Protein AF-A0A6C0ARY9-F1 (afdb_monomer_lite)

Organism: NCBI:txid1070528

Radius of gyration: 38.56 Å; chains: 1; bounding box: 172×36×54 Å

Secondary structure (DSSP, 8-state):
-----------------------------HHHHHHHHHT-HHHHHHHTTS--HHHHHHHHHHHHH-HHHHHHHHHHHHHH-SSSS--TTTHHHHHHHHHHHHHHHHHHHHH--S-PPPHHHHHHHHHHHHHHHHHHTTSS--S-HHHHHHHHHHHHHHHHHHHHHHHHHHHHHSSPPP-PPPPPPPPPPPPPP-PPPPP------------PPPPPPP--------

Foldseek 3Di:
DDDDDDDDDDDDDDPDPPPDPPPPPPVDALLSLLVVCLVDPVSCVVLVPPDDPQLNVVSVVCCVPPVVLSVLVLVLCQVQVQPLDHDPVSLVSLLVSLVVQLVVLVVVVVVDPDPDDDSLVSSLRNQLSSLLSCLVVPSHPDDDPVSSVVSSVVSSVSSVVSSVVVVVVVVVVPDDPPPDPDPDPPDDDDDDDDDDDDDDDDDDDDDDDDDDDDDDDDDDDDDDDD

pLDDT: mean 73.82, std 19.31, range [35.34, 96.12]

Sequence (226 aa):
MDTWSDAGDDHEQQIVPILMNKKITAHRNLIQKLEAIMASYELQEKYSTKLTPYSLNVIEKLIKKNPEFFRMVESTLLRNINDNKIMTTDVPYIISIIAYLYNILMTIQGETDFVMEEPADTCGYILKFVFSVAIREQLVKISDETDATLLLLCCDNIIDSCIKLLKLKQLKKLVPPPILPLPSPPPPPPPPPKKKIVEENSDSNKVFSPPIVPPPKKSCWTCCCE

Structure (mmCIF, N/CA/C/O backbone):
data_AF-A0A6C0ARY9-F1
#
_entry.id   AF-A0A6C0ARY9-F1
#
loop_
_atom_site.group_PDB
_atom_site.id
_atom_site.type_symbol
_atom_site.label_atom_id
_atom_site.label_alt_id
_atom_site.label_comp_id
_atom_site.label_asym_id
_atom_site.label_entity_id
_atom_site.label_seq_id
_atom_site.pdbx_PDB_ins_code
_atom_site.Cartn_x
_atom_site.Cartn_y
_atom_site.Cartn_z
_atom_site.occupancy
_atom_site.B_iso_or_equiv
_atom_site.auth_seq_id
_atom_site.auth_comp_id
_atom_site.auth_asym_id
_atom_site.auth_atom_id
_atom_site.pdbx_PDB_model_num
ATOM 1 N N . MET A 1 1 ? 79.584 12.951 33.354 1.00 37.53 1 MET A N 1
ATOM 2 C CA . MET A 1 1 ? 78.715 14.116 33.135 1.00 37.53 1 MET A CA 1
ATOM 3 C C . MET A 1 1 ? 77.303 13.597 33.009 1.00 37.53 1 MET A C 1
ATOM 5 O O . MET A 1 1 ? 76.983 12.940 32.030 1.00 37.53 1 MET A O 1
ATOM 9 N N . ASP A 1 2 ? 76.592 13.782 34.117 1.00 42.69 2 ASP A N 1
ATOM 10 C CA . ASP A 1 2 ? 75.196 14.208 34.214 1.00 42.69 2 ASP A CA 1
ATOM 11 C C . ASP A 1 2 ? 74.083 13.249 33.762 1.00 42.69 2 ASP A C 1
ATOM 13 O O . ASP A 1 2 ? 73.725 13.102 32.599 1.00 42.69 2 ASP A O 1
ATOM 17 N N . THR A 1 3 ? 73.570 12.600 34.808 1.00 57.16 3 THR A N 1
ATOM 18 C CA . THR A 1 3 ? 72.177 12.287 35.149 1.00 57.16 3 THR A CA 1
ATOM 19 C C . THR A 1 3 ? 71.086 13.115 34.440 1.00 57.16 3 THR A C 1
ATOM 21 O O . THR A 1 3 ? 71.272 14.301 34.188 1.00 57.16 3 THR A O 1
ATOM 24 N N . TRP A 1 4 ? 69.897 12.522 34.240 1.00 49.28 4 TRP A N 1
ATOM 25 C CA . TRP A 1 4 ? 68.631 12.891 34.914 1.00 49.28 4 TRP A CA 1
ATOM 26 C C . TRP A 1 4 ? 67.472 11.948 34.517 1.00 49.28 4 TRP A C 1
ATOM 28 O O . TRP A 1 4 ? 67.410 11.424 33.407 1.00 49.28 4 TRP A O 1
ATOM 38 N N . SER A 1 5 ? 66.621 11.723 35.515 1.00 51.31 5 SER A N 1
ATOM 39 C CA . SER A 1 5 ? 65.478 10.814 35.667 1.00 51.31 5 SER A CA 1
ATOM 40 C C . SER A 1 5 ? 64.183 11.370 35.016 1.00 51.31 5 SER A C 1
ATOM 42 O O . SER A 1 5 ? 64.104 12.570 34.787 1.00 51.31 5 SER A O 1
ATOM 44 N N . ASP A 1 6 ? 63.226 10.532 34.589 1.00 53.25 6 ASP A N 1
ATOM 45 C CA . ASP A 1 6 ? 61.965 10.177 35.298 1.00 53.25 6 ASP A CA 1
ATOM 46 C C . ASP A 1 6 ? 60.729 11.028 34.904 1.00 53.25 6 ASP A C 1
ATOM 48 O O . ASP A 1 6 ? 60.868 12.141 34.404 1.00 53.25 6 ASP A O 1
ATOM 52 N N . ALA A 1 7 ? 59.546 10.445 35.149 1.00 46.25 7 ALA A N 1
ATOM 53 C CA . ALA A 1 7 ? 58.163 10.778 34.775 1.00 46.25 7 ALA A CA 1
ATOM 54 C C . ALA A 1 7 ? 57.757 10.273 33.370 1.00 46.25 7 ALA A C 1
ATOM 56 O O . ALA A 1 7 ? 58.289 10.711 32.359 1.00 46.25 7 ALA A O 1
ATOM 57 N N . GLY A 1 8 ? 56.865 9.294 33.200 1.00 44.09 8 GLY A N 1
ATOM 58 C CA . GLY A 1 8 ? 55.665 8.991 33.976 1.00 44.09 8 GLY A CA 1
ATOM 59 C C . GLY A 1 8 ? 54.487 9.651 33.269 1.00 44.09 8 GLY A C 1
ATOM 60 O O . GLY A 1 8 ? 54.290 10.847 33.443 1.00 44.09 8 GLY A O 1
ATOM 61 N N . ASP A 1 9 ? 53.749 8.893 32.455 1.00 42.97 9 ASP A N 1
ATOM 62 C CA . ASP A 1 9 ? 52.385 9.280 32.099 1.00 42.97 9 ASP A CA 1
ATOM 63 C C . ASP A 1 9 ? 51.532 8.032 31.848 1.00 42.97 9 ASP A C 1
ATOM 65 O O . ASP A 1 9 ? 51.666 7.317 30.848 1.00 42.97 9 ASP A O 1
ATOM 69 N N . ASP A 1 10 ? 50.701 7.758 32.845 1.00 50.16 10 ASP A N 1
ATOM 70 C CA . ASP A 1 10 ? 49.611 6.807 32.820 1.00 50.16 10 ASP A CA 1
ATOM 71 C C . ASP A 1 10 ? 48.479 7.390 31.970 1.00 50.16 10 ASP A C 1
ATOM 73 O O . ASP A 1 10 ? 47.819 8.347 32.368 1.00 50.16 10 ASP A O 1
ATOM 77 N N . HIS A 1 11 ? 48.177 6.767 30.832 1.00 44.12 11 HIS A N 1
ATOM 78 C CA . HIS A 1 11 ? 46.861 6.918 30.216 1.00 44.12 11 HIS A CA 1
ATOM 79 C C . HIS A 1 11 ? 46.178 5.565 30.069 1.00 44.12 11 HIS A C 1
ATOM 81 O O . HIS A 1 11 ? 46.166 4.905 29.028 1.00 44.12 11 HIS A O 1
ATOM 87 N N . GLU A 1 12 ? 45.579 5.182 31.190 1.00 42.22 12 GLU A N 1
ATOM 88 C CA . GLU A 1 12 ? 44.451 4.279 31.263 1.00 42.22 12 GLU A CA 1
ATOM 89 C C . GLU A 1 12 ? 43.227 4.896 30.550 1.00 42.22 12 GLU A C 1
ATOM 91 O O . GLU A 1 12 ? 42.932 6.082 30.680 1.00 42.22 12 GLU A O 1
ATOM 96 N N . GLN A 1 13 ? 42.481 4.023 29.866 1.00 41.91 13 GLN A N 1
ATOM 97 C CA . GLN A 1 13 ? 41.080 4.163 29.449 1.00 41.91 13 GLN A CA 1
ATOM 98 C C . GLN A 1 13 ? 40.755 5.076 28.252 1.00 41.91 13 GLN A C 1
ATOM 100 O O . GLN A 1 13 ? 40.428 6.249 28.384 1.00 41.91 13 GLN A O 1
ATOM 105 N N . GLN A 1 14 ? 40.556 4.434 27.097 1.00 37.38 14 GLN A N 1
ATOM 106 C CA . GLN A 1 14 ? 39.204 4.395 26.526 1.00 37.38 14 GLN A CA 1
ATOM 107 C C . GLN A 1 14 ? 39.027 3.168 25.623 1.00 37.38 14 GLN A C 1
ATOM 109 O O . GLN A 1 14 ? 39.338 3.166 24.434 1.00 37.38 14 GLN A O 1
ATOM 114 N N . ILE A 1 15 ? 38.477 2.104 26.214 1.00 39.94 15 ILE A N 1
ATOM 115 C CA . ILE A 1 15 ? 37.760 1.069 25.470 1.00 39.94 15 ILE A CA 1
ATOM 116 C C . ILE A 1 15 ? 36.466 1.730 24.995 1.00 39.94 15 ILE A C 1
ATOM 118 O O . ILE A 1 15 ? 35.458 1.738 25.697 1.00 39.94 15 ILE A O 1
ATOM 122 N N . VAL A 1 16 ? 36.504 2.334 23.811 1.00 35.84 16 VAL A N 1
ATOM 123 C CA . VAL A 1 16 ? 35.285 2.658 23.074 1.00 35.84 16 VAL A CA 1
ATOM 124 C C . VAL A 1 16 ? 34.867 1.361 22.383 1.00 35.84 16 VAL A C 1
ATOM 126 O O . VAL A 1 16 ? 35.628 0.862 21.547 1.00 35.84 16 VAL A O 1
ATOM 129 N N . PRO A 1 17 ? 33.704 0.762 22.691 1.00 38.88 17 PRO A N 1
ATOM 130 C CA . PRO A 1 17 ? 33.200 -0.312 21.865 1.00 38.88 17 PRO A CA 1
ATOM 131 C C . PRO A 1 17 ? 32.778 0.332 20.545 1.00 38.88 17 PRO A C 1
ATOM 133 O O . PRO A 1 17 ? 31.694 0.901 20.426 1.00 38.88 17 PRO A O 1
ATOM 136 N N . ILE A 1 18 ? 33.660 0.264 19.546 1.00 35.38 18 ILE A N 1
ATOM 137 C CA . ILE A 1 18 ? 33.307 0.474 18.144 1.00 35.38 18 ILE A CA 1
ATOM 138 C C . ILE A 1 18 ? 32.348 -0.666 17.803 1.00 35.38 18 ILE A C 1
ATOM 140 O O . ILE A 1 18 ? 32.745 -1.758 17.387 1.00 35.38 18 ILE A O 1
ATOM 144 N N . LEU A 1 19 ? 31.067 -0.431 18.082 1.00 38.16 19 LEU A N 1
ATOM 145 C CA . LEU A 1 19 ? 29.983 -1.334 17.765 1.00 38.16 19 LEU A CA 1
ATOM 146 C C . LEU A 1 19 ? 29.835 -1.327 16.246 1.00 38.16 19 LEU A C 1
ATOM 148 O O . LEU A 1 19 ? 29.170 -0.484 15.655 1.00 38.16 19 LEU A O 1
ATOM 152 N N . MET A 1 20 ? 30.574 -2.245 15.635 1.00 37.81 20 MET A N 1
ATOM 153 C CA . MET A 1 20 ? 30.294 -2.921 14.381 1.00 37.81 20 MET A CA 1
ATOM 154 C C . MET A 1 20 ? 29.246 -2.235 13.503 1.00 37.81 20 MET A C 1
ATOM 156 O O . MET A 1 20 ? 28.099 -2.669 13.427 1.00 37.81 20 MET A O 1
ATOM 160 N N . ASN A 1 21 ? 29.690 -1.281 12.687 1.00 39.22 21 ASN A N 1
ATOM 161 C CA . ASN A 1 21 ? 29.006 -0.983 11.434 1.00 39.22 21 ASN A CA 1
ATOM 162 C C . ASN A 1 21 ? 29.354 -2.087 10.417 1.00 39.22 21 ASN A C 1
ATOM 164 O O . ASN A 1 21 ? 29.932 -1.860 9.354 1.00 39.22 21 ASN A O 1
ATOM 168 N N . LYS A 1 22 ? 29.070 -3.342 10.790 1.00 35.34 22 LYS A N 1
ATOM 169 C CA . LYS A 1 22 ? 29.171 -4.481 9.888 1.00 35.34 22 LYS A CA 1
ATOM 170 C C . LYS A 1 22 ? 27.906 -4.427 9.050 1.00 35.34 22 LYS A C 1
ATOM 172 O O . LYS A 1 22 ? 26.867 -4.965 9.424 1.00 35.34 22 LYS A O 1
ATOM 177 N N . LYS A 1 23 ? 28.007 -3.709 7.932 1.00 41.19 23 LYS A N 1
ATOM 178 C CA . LYS A 1 23 ? 27.022 -3.653 6.852 1.00 41.19 23 LYS A CA 1
ATOM 179 C C . LYS A 1 23 ? 26.914 -5.049 6.232 1.00 41.19 23 LYS A C 1
ATOM 181 O O . LYS A 1 23 ? 27.419 -5.319 5.151 1.00 41.19 23 LYS A O 1
ATOM 186 N N . ILE A 1 24 ? 26.298 -5.970 6.968 1.00 37.81 24 ILE A N 1
ATOM 187 C CA . ILE A 1 24 ? 25.796 -7.229 6.444 1.00 37.81 24 ILE A CA 1
ATOM 188 C C . ILE A 1 24 ? 24.510 -6.835 5.729 1.00 37.81 24 ILE A C 1
ATOM 190 O O . ILE A 1 24 ? 23.429 -6.823 6.316 1.00 37.81 24 ILE A O 1
ATOM 194 N N . THR A 1 25 ? 24.626 -6.458 4.459 1.00 41.84 25 THR A N 1
ATOM 195 C CA . THR A 1 25 ? 23.492 -6.462 3.533 1.00 41.84 25 THR A CA 1
ATOM 196 C C . THR A 1 25 ? 23.118 -7.916 3.258 1.00 41.84 25 THR A C 1
ATOM 198 O O . THR A 1 25 ? 23.300 -8.434 2.163 1.00 41.84 25 THR A O 1
ATOM 201 N N . ALA A 1 26 ? 22.613 -8.597 4.289 1.00 42.19 26 ALA A N 1
ATOM 202 C CA . ALA A 1 26 ? 21.652 -9.658 4.073 1.00 42.19 26 ALA A CA 1
ATOM 203 C C . ALA A 1 26 ? 20.476 -8.999 3.348 1.00 42.19 26 ALA A C 1
ATOM 205 O O . ALA A 1 26 ? 20.060 -7.903 3.738 1.00 42.19 26 ALA A O 1
ATOM 206 N N . HIS A 1 27 ? 19.983 -9.615 2.276 1.00 51.56 27 HIS A N 1
ATOM 207 C CA . HIS A 1 27 ? 18.762 -9.171 1.612 1.00 51.56 27 HIS A CA 1
ATOM 208 C C . HIS A 1 27 ? 17.624 -9.212 2.636 1.00 51.56 27 HIS A C 1
ATOM 210 O O . HIS A 1 27 ? 17.038 -10.263 2.883 1.00 51.56 27 HIS A O 1
ATOM 216 N N . ARG A 1 28 ? 17.382 -8.080 3.304 1.00 71.81 28 ARG A N 1
AT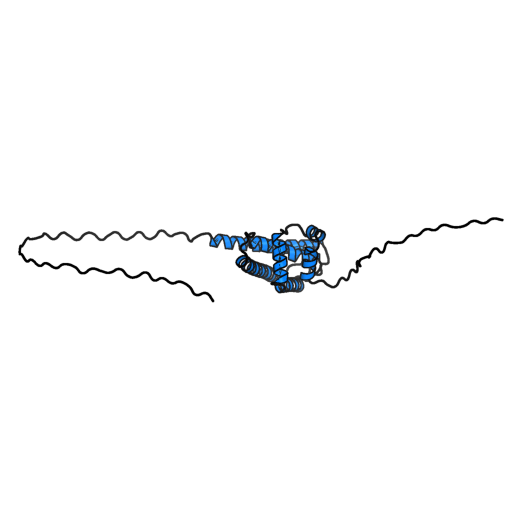OM 217 C CA . ARG A 1 28 ? 16.305 -7.960 4.277 1.00 71.81 28 ARG A CA 1
ATOM 218 C C . ARG A 1 28 ? 14.993 -7.985 3.514 1.00 71.81 28 ARG A C 1
ATOM 220 O O . ARG A 1 28 ? 14.818 -7.172 2.607 1.00 71.81 28 ARG A O 1
ATOM 227 N N . ASN A 1 29 ? 14.114 -8.911 3.884 1.00 87.69 29 ASN A N 1
ATOM 228 C CA . ASN A 1 29 ? 12.761 -8.979 3.334 1.00 87.69 29 ASN A CA 1
ATOM 229 C C . ASN A 1 29 ? 11.951 -7.735 3.743 1.00 87.69 29 ASN A C 1
ATOM 231 O O . ASN A 1 29 ? 12.376 -6.955 4.607 1.00 87.69 29 ASN A O 1
ATOM 235 N N . LEU A 1 30 ? 10.787 -7.534 3.123 1.00 90.94 30 LEU A N 1
ATOM 236 C CA . LEU A 1 30 ? 9.970 -6.337 3.348 1.00 90.94 30 LEU A CA 1
ATOM 237 C C . LEU A 1 30 ? 9.647 -6.120 4.834 1.00 90.94 30 LEU A C 1
ATOM 239 O O . LEU A 1 30 ? 9.761 -5.000 5.326 1.00 90.94 30 LEU A O 1
ATOM 243 N N . ILE A 1 31 ? 9.323 -7.188 5.566 1.00 92.94 31 ILE A N 1
ATOM 244 C CA . ILE A 1 31 ? 9.024 -7.126 7.005 1.00 92.94 31 ILE A CA 1
ATOM 245 C C . ILE A 1 31 ? 10.225 -6.587 7.788 1.00 92.94 31 ILE A C 1
ATOM 247 O O . ILE A 1 31 ? 10.086 -5.616 8.523 1.00 92.94 31 ILE A O 1
ATOM 251 N N . GLN A 1 32 ? 11.418 -7.144 7.576 1.00 92.00 32 GLN A N 1
ATOM 252 C CA . GLN A 1 32 ? 12.635 -6.717 8.275 1.00 92.00 32 GLN A CA 1
ATOM 253 C C . GLN A 1 32 ? 13.007 -5.259 7.977 1.00 92.00 32 GLN A C 1
ATOM 255 O O . GLN A 1 32 ? 13.573 -4.570 8.828 1.00 92.00 32 GLN A O 1
ATOM 260 N N . LYS A 1 33 ? 12.722 -4.777 6.761 1.00 91.25 33 LYS A N 1
ATOM 261 C CA . LYS A 1 33 ? 12.919 -3.367 6.401 1.00 91.25 33 LYS A CA 1
ATOM 262 C C . LYS A 1 33 ? 11.915 -2.467 7.117 1.00 91.25 33 LYS A C 1
ATOM 264 O O . LYS A 1 33 ? 12.320 -1.446 7.665 1.00 91.25 33 LYS A O 1
ATOM 269 N N . LEU A 1 34 ? 10.644 -2.863 7.165 1.00 91.75 34 LEU A N 1
ATOM 270 C CA . LEU A 1 34 ? 9.609 -2.137 7.903 1.00 91.75 34 LEU A CA 1
ATOM 271 C C . LEU A 1 34 ? 9.940 -2.071 9.399 1.00 91.75 34 LEU A C 1
ATOM 273 O O . LEU A 1 34 ? 9.934 -0.981 9.959 1.00 91.75 34 LEU A O 1
ATOM 277 N N . GLU A 1 35 ? 10.322 -3.187 10.022 1.00 91.44 35 GLU A N 1
ATOM 278 C CA . GLU A 1 35 ? 10.740 -3.230 11.431 1.00 91.44 35 GLU A CA 1
ATOM 279 C C . GLU A 1 35 ? 11.941 -2.314 11.703 1.00 91.44 35 GLU A C 1
ATOM 281 O O . GLU A 1 35 ? 11.946 -1.568 12.681 1.00 91.44 35 GLU A O 1
ATOM 286 N N . ALA A 1 36 ? 12.941 -2.311 10.815 1.00 89.75 36 ALA A N 1
ATOM 287 C CA . ALA A 1 36 ? 14.103 -1.434 10.944 1.00 89.75 36 ALA A CA 1
ATOM 288 C C . ALA A 1 36 ? 13.733 0.055 10.841 1.00 89.75 36 ALA A C 1
ATOM 290 O O . ALA A 1 36 ? 14.270 0.868 11.592 1.00 89.75 36 ALA A O 1
ATOM 291 N N . ILE A 1 37 ? 12.810 0.412 9.940 1.00 88.94 37 ILE A N 1
ATOM 292 C CA . ILE A 1 37 ? 12.306 1.786 9.817 1.00 88.94 37 ILE A CA 1
ATOM 293 C C . ILE A 1 37 ? 11.515 2.162 11.070 1.00 88.94 37 ILE A C 1
ATOM 295 O O . ILE A 1 37 ? 11.739 3.221 11.640 1.00 88.94 37 ILE A O 1
ATOM 299 N N . MET A 1 38 ? 10.641 1.282 11.555 1.00 87.75 38 MET A N 1
ATOM 300 C CA . MET A 1 38 ? 9.857 1.528 12.767 1.00 87.75 38 MET A CA 1
ATOM 301 C C . MET A 1 38 ? 10.731 1.679 14.019 1.00 87.75 38 MET A C 1
ATOM 303 O O . MET A 1 38 ? 10.372 2.432 14.918 1.00 87.75 38 MET A O 1
ATOM 307 N N . ALA A 1 39 ? 11.898 1.036 14.065 1.00 87.94 39 ALA A N 1
ATOM 308 C CA . ALA A 1 39 ? 12.848 1.161 15.169 1.00 87.94 39 ALA A CA 1
ATOM 309 C C . ALA A 1 3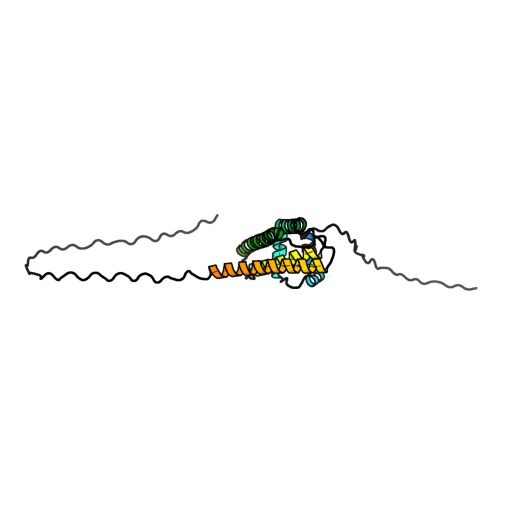9 ? 13.731 2.428 15.115 1.00 87.94 39 ALA A C 1
ATOM 311 O O . ALA A 1 39 ? 14.419 2.722 16.092 1.00 87.94 39 ALA A O 1
ATOM 312 N N . SER A 1 40 ? 13.746 3.175 14.004 1.00 87.31 40 SER A N 1
ATOM 313 C CA . SER A 1 40 ? 14.640 4.324 13.797 1.00 87.31 40 SER A CA 1
ATOM 314 C C . SER A 1 40 ? 13.867 5.595 13.449 1.00 87.31 40 SER A C 1
ATOM 316 O O . SER A 1 40 ? 13.287 5.704 12.372 1.00 87.31 40 SER A O 1
ATOM 318 N N . TYR A 1 41 ? 13.921 6.596 14.331 1.00 83.31 41 TYR A N 1
ATOM 319 C CA . TYR A 1 41 ? 13.282 7.897 14.103 1.00 83.31 41 TYR A CA 1
ATOM 320 C C . TYR A 1 41 ? 13.799 8.611 12.843 1.00 83.31 41 TYR A C 1
ATOM 322 O O . TYR A 1 41 ? 13.004 9.174 12.097 1.00 83.31 41 TYR A O 1
ATOM 330 N N . GLU A 1 42 ? 15.099 8.523 12.550 1.00 84.50 42 GLU A N 1
ATOM 331 C CA . GLU A 1 42 ? 15.698 9.109 11.340 1.00 84.50 42 GLU A CA 1
ATOM 332 C C . GLU A 1 42 ? 15.136 8.477 10.058 1.00 84.50 42 GLU A C 1
ATOM 334 O O . GLU A 1 42 ? 14.813 9.164 9.086 1.00 84.50 42 GLU A O 1
ATOM 339 N N . LEU A 1 43 ? 14.985 7.147 10.049 1.00 83.25 43 LEU A N 1
ATOM 340 C CA . LEU A 1 43 ? 14.387 6.453 8.913 1.00 83.25 43 LEU A CA 1
ATOM 341 C C . LEU A 1 43 ? 12.903 6.771 8.801 1.00 83.25 43 LEU A C 1
ATOM 343 O O . LEU A 1 43 ? 12.429 6.983 7.687 1.00 83.25 43 LEU A O 1
ATOM 347 N N . GLN A 1 44 ? 12.175 6.851 9.917 1.00 82.44 44 GLN A N 1
ATOM 348 C CA . GLN A 1 44 ? 10.789 7.306 9.881 1.00 82.44 44 GLN A CA 1
ATOM 349 C C . GLN A 1 44 ? 10.713 8.663 9.191 1.00 82.44 44 GLN A C 1
ATOM 351 O O . GLN A 1 44 ? 9.964 8.770 8.223 1.00 82.44 44 GLN A O 1
ATOM 356 N N . GLU A 1 45 ? 11.518 9.651 9.592 1.00 80.75 45 GLU A N 1
ATOM 357 C CA . GLU A 1 45 ? 11.538 10.996 8.996 1.00 80.75 45 GLU A CA 1
ATOM 358 C C . GLU A 1 45 ? 11.800 10.966 7.479 1.00 80.75 45 GLU A C 1
ATOM 360 O O . GLU A 1 45 ? 11.080 11.591 6.697 1.00 80.75 45 GLU A O 1
ATOM 365 N N . LYS A 1 46 ? 12.742 10.130 7.028 1.00 81.44 46 LYS A N 1
ATOM 366 C CA . LYS A 1 46 ? 13.035 9.928 5.597 1.00 81.44 46 LYS A CA 1
ATOM 367 C C . LYS A 1 46 ? 11.820 9.455 4.783 1.00 81.44 46 LYS A C 1
ATOM 369 O O . LYS A 1 46 ? 11.688 9.790 3.602 1.00 81.44 46 LYS A O 1
ATOM 374 N N . TYR A 1 47 ? 10.939 8.667 5.394 1.00 76.75 47 TYR A N 1
ATOM 375 C CA . TYR A 1 47 ? 9.712 8.152 4.778 1.00 76.75 47 TYR A CA 1
ATOM 376 C C . TYR A 1 47 ? 8.447 8.949 5.191 1.00 76.75 47 TYR A C 1
ATOM 378 O O . TYR A 1 47 ? 7.355 8.660 4.697 1.00 76.75 47 TYR A O 1
ATOM 386 N N . SER A 1 48 ? 8.582 9.976 6.047 1.00 58.62 48 SER A N 1
ATOM 387 C CA . SER A 1 48 ? 7.521 10.594 6.879 1.00 58.62 48 SER A CA 1
ATOM 388 C C . SER A 1 48 ? 6.511 11.490 6.178 1.00 58.62 48 SER A C 1
ATOM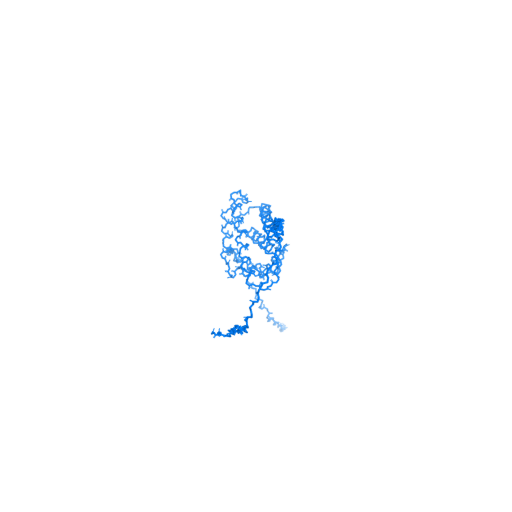 390 O O . SER A 1 48 ? 5.909 12.346 6.821 1.00 58.62 48 SER A O 1
ATOM 392 N N . THR A 1 49 ? 6.208 11.319 4.895 1.00 55.59 49 THR A N 1
ATOM 393 C CA . THR A 1 49 ? 5.192 12.226 4.343 1.00 55.59 49 THR A CA 1
ATOM 394 C C . THR A 1 49 ? 3.779 11.989 4.889 1.00 55.59 49 THR A C 1
ATOM 396 O O . THR A 1 49 ? 3.012 12.943 4.821 1.00 55.59 49 THR A O 1
ATOM 399 N N . LYS A 1 50 ? 3.401 10.823 5.467 1.00 62.97 50 LYS A N 1
ATOM 400 C CA . LYS A 1 50 ? 2.005 10.577 5.940 1.00 62.97 50 LYS A CA 1
ATOM 401 C C . LYS A 1 50 ? 1.783 9.537 7.065 1.00 62.97 50 LYS A C 1
ATOM 403 O O . LYS A 1 50 ? 0.648 9.106 7.249 1.00 62.97 50 LYS A O 1
ATOM 408 N N . LEU A 1 51 ? 2.799 9.081 7.804 1.00 71.75 51 LEU A N 1
ATOM 409 C CA . LEU A 1 51 ? 2.575 8.051 8.835 1.00 71.75 51 LEU A CA 1
ATOM 410 C C . LEU A 1 51 ? 2.178 8.659 10.185 1.00 71.75 51 LEU A C 1
ATOM 412 O O . LEU A 1 51 ? 3.004 9.238 10.882 1.00 71.75 51 LEU A O 1
ATOM 416 N N . THR A 1 52 ? 0.914 8.489 10.574 1.00 82.62 52 THR A N 1
ATOM 417 C CA . THR A 1 52 ? 0.449 8.826 11.926 1.00 82.62 52 THR A CA 1
ATOM 418 C C . THR A 1 52 ? 0.943 7.784 12.944 1.00 82.62 52 THR A C 1
ATOM 420 O O . THR A 1 52 ? 1.145 6.621 12.575 1.00 82.62 52 THR A O 1
ATOM 423 N N . PRO A 1 53 ? 1.091 8.129 14.242 1.00 84.75 53 PRO A N 1
ATOM 424 C CA . PRO A 1 53 ? 1.407 7.147 15.290 1.00 84.75 53 PRO A CA 1
ATOM 425 C C . PRO A 1 53 ? 0.417 5.977 15.314 1.00 84.75 53 PRO A C 1
ATOM 427 O O . PRO A 1 53 ? 0.776 4.829 15.575 1.00 84.75 53 PRO A O 1
ATOM 430 N N . TYR A 1 54 ? -0.838 6.269 14.970 1.00 85.38 54 TYR A N 1
ATOM 431 C CA . TYR A 1 54 ? -1.874 5.273 14.780 1.00 85.38 54 TYR A CA 1
ATOM 432 C C . TYR A 1 54 ? -1.537 4.290 13.646 1.00 85.38 54 TYR A C 1
ATOM 434 O O . TYR A 1 54 ? -1.538 3.078 13.868 1.00 85.38 54 TYR A O 1
ATOM 442 N N . SER A 1 55 ? -1.170 4.795 12.465 1.00 86.38 55 SER A N 1
ATOM 443 C CA . SER A 1 55 ? -0.768 3.964 11.321 1.00 86.38 55 SER A CA 1
ATOM 444 C C . SER A 1 55 ? 0.426 3.062 11.652 1.00 86.38 55 SER A C 1
ATOM 446 O O . SER A 1 55 ? 0.421 1.888 11.288 1.00 86.38 55 SER A O 1
ATOM 448 N N . LEU A 1 56 ? 1.416 3.569 12.396 1.00 87.50 56 LEU A N 1
ATOM 449 C CA . LEU A 1 56 ? 2.568 2.781 12.856 1.00 87.50 56 LEU A CA 1
ATOM 450 C C . LEU A 1 56 ? 2.154 1.622 13.772 1.00 87.50 56 LEU A C 1
ATOM 452 O O . LEU A 1 56 ? 2.582 0.490 13.559 1.00 87.50 56 LEU A O 1
ATOM 456 N N . ASN A 1 57 ? 1.270 1.874 14.740 1.00 88.94 57 ASN A N 1
ATOM 457 C CA . ASN A 1 57 ? 0.730 0.829 15.615 1.00 88.94 57 ASN A CA 1
ATOM 458 C C . ASN A 1 57 ? -0.058 -0.233 14.824 1.00 88.94 57 ASN A C 1
ATOM 460 O O . ASN A 1 57 ? 0.039 -1.430 15.095 1.00 88.94 57 ASN A O 1
ATOM 464 N N . VAL A 1 58 ? -0.825 0.181 13.811 1.00 89.94 58 VAL A N 1
ATOM 465 C CA . VAL A 1 58 ? -1.530 -0.761 12.929 1.00 89.94 58 VAL A CA 1
ATOM 466 C C . VAL A 1 58 ? -0.538 -1.609 12.133 1.00 89.94 58 VAL A C 1
ATOM 468 O O . VAL A 1 58 ? -0.714 -2.824 12.066 1.00 89.94 58 VAL A O 1
ATOM 471 N N . ILE A 1 59 ? 0.522 -1.012 11.583 1.00 91.81 59 ILE A N 1
ATOM 472 C CA . ILE A 1 59 ? 1.584 -1.751 10.886 1.00 91.81 59 ILE A CA 1
ATOM 473 C C . ILE A 1 59 ? 2.245 -2.759 11.833 1.00 91.81 59 ILE A C 1
ATOM 475 O O . ILE A 1 59 ? 2.413 -3.918 11.457 1.00 91.81 59 ILE A O 1
ATOM 479 N N . GLU A 1 60 ? 2.539 -2.374 13.077 1.00 91.25 60 GLU A N 1
ATOM 480 C CA . GLU A 1 60 ? 3.117 -3.279 14.078 1.00 91.25 60 GLU A CA 1
ATOM 481 C C . GLU A 1 60 ? 2.207 -4.488 14.341 1.00 91.25 60 GLU A C 1
ATOM 483 O O . GLU A 1 60 ? 2.650 -5.641 14.345 1.00 91.25 60 GLU A O 1
ATOM 488 N N . LYS A 1 61 ? 0.903 -4.240 14.512 1.00 91.00 61 LYS A N 1
ATOM 489 C CA . LYS A 1 61 ? -0.100 -5.299 14.681 1.00 91.00 61 LYS A CA 1
ATOM 490 C C . LYS A 1 61 ? -0.205 -6.186 13.447 1.00 91.00 61 LYS A C 1
ATOM 492 O O . LYS A 1 61 ? -0.330 -7.401 13.598 1.00 91.00 61 LYS A O 1
ATOM 497 N N . LEU A 1 62 ? -0.150 -5.611 12.247 1.00 92.69 62 LEU A N 1
ATOM 498 C CA . LEU A 1 62 ? -0.170 -6.365 10.995 1.00 92.69 62 LEU A CA 1
ATOM 499 C C . LEU A 1 62 ? 1.053 -7.273 10.883 1.00 92.69 62 LEU A C 1
ATOM 501 O O . LEU A 1 62 ? 0.891 -8.435 10.532 1.00 92.69 62 LEU A O 1
ATOM 505 N N . ILE A 1 63 ? 2.249 -6.791 11.231 1.00 93.88 63 ILE A N 1
ATOM 506 C CA . ILE A 1 63 ? 3.476 -7.602 11.192 1.00 93.88 63 ILE A CA 1
ATOM 507 C C . ILE A 1 63 ? 3.347 -8.801 12.139 1.00 93.88 63 ILE A C 1
ATOM 509 O O . ILE A 1 63 ? 3.643 -9.929 11.749 1.00 93.88 63 ILE A O 1
ATOM 513 N N . LYS A 1 64 ? 2.840 -8.578 13.359 1.00 91.81 64 LYS A N 1
ATOM 514 C CA . LYS A 1 64 ? 2.702 -9.631 14.378 1.00 91.81 64 LYS A CA 1
ATOM 515 C C . LYS A 1 64 ? 1.579 -10.628 14.077 1.00 91.81 64 LYS A C 1
ATOM 517 O O . LYS A 1 64 ? 1.773 -11.827 14.246 1.00 91.81 64 LYS A O 1
ATOM 522 N N . LYS A 1 65 ? 0.396 -10.146 13.677 1.00 92.12 65 LYS A N 1
ATOM 523 C CA . LYS A 1 65 ? -0.806 -10.984 13.497 1.00 92.12 65 LYS A CA 1
ATOM 524 C C . LYS A 1 65 ? -0.972 -11.520 12.071 1.00 92.12 65 LYS A C 1
ATOM 526 O O . LYS A 1 65 ? -1.551 -12.584 11.894 1.00 92.12 65 LYS A O 1
ATOM 531 N N . ASN A 1 66 ? -0.523 -10.779 11.057 1.00 93.19 66 ASN A N 1
ATOM 532 C CA . ASN A 1 66 ? -0.772 -11.062 9.638 1.00 93.19 66 ASN A CA 1
ATOM 533 C C . ASN A 1 66 ? 0.508 -10.891 8.783 1.00 93.19 66 ASN A C 1
ATOM 535 O O . ASN A 1 66 ? 0.486 -10.157 7.791 1.00 93.19 66 ASN A O 1
ATOM 539 N N . PRO A 1 67 ? 1.633 -11.562 9.107 1.00 93.56 67 PRO A N 1
ATOM 540 C CA . PRO A 1 67 ? 2.886 -11.401 8.358 1.00 93.56 67 PRO A CA 1
ATOM 541 C C . PRO A 1 67 ? 2.765 -11.823 6.884 1.00 93.56 67 PRO A C 1
ATOM 543 O O . PRO A 1 67 ? 3.459 -11.287 6.020 1.00 93.56 67 PRO A O 1
ATOM 546 N N . GLU A 1 68 ? 1.850 -12.747 6.577 1.00 93.00 68 GLU A N 1
ATOM 547 C CA . GLU A 1 68 ? 1.579 -13.215 5.212 1.00 93.00 68 GLU A CA 1
ATOM 548 C C . GLU A 1 68 ? 1.109 -12.097 4.277 1.00 93.00 68 GLU A C 1
ATOM 550 O O . GLU A 1 68 ? 1.389 -12.147 3.080 1.00 93.00 68 GLU A O 1
ATOM 555 N N . PHE A 1 69 ? 0.474 -11.046 4.809 1.00 94.50 69 PHE A N 1
ATOM 556 C CA . PHE A 1 69 ? 0.118 -9.869 4.021 1.00 94.50 69 PHE A CA 1
ATOM 557 C C . PHE A 1 69 ? 1.358 -9.243 3.369 1.00 94.50 69 PHE A C 1
ATOM 559 O O . PHE A 1 69 ? 1.382 -9.037 2.157 1.00 94.50 69 PHE A O 1
ATOM 566 N N . PHE A 1 70 ? 2.412 -8.992 4.148 1.00 94.56 70 PHE A N 1
ATOM 567 C CA . PHE A 1 70 ? 3.632 -8.364 3.638 1.00 94.56 70 PHE A CA 1
ATOM 568 C C . PHE A 1 70 ? 4.403 -9.286 2.696 1.00 94.56 70 PHE A C 1
ATOM 570 O O . PHE A 1 70 ? 4.928 -8.816 1.690 1.00 94.56 70 PHE A O 1
ATOM 577 N N . ARG A 1 71 ? 4.418 -10.597 2.966 1.00 93.12 71 ARG A N 1
ATOM 578 C CA . ARG A 1 71 ? 5.009 -11.591 2.052 1.00 93.12 71 ARG A CA 1
ATOM 579 C C . ARG A 1 71 ? 4.286 -11.612 0.707 1.00 93.12 71 ARG A C 1
ATOM 581 O O . ARG A 1 71 ? 4.924 -11.638 -0.344 1.00 93.12 71 ARG A O 1
ATOM 588 N N . MET A 1 72 ? 2.956 -11.554 0.732 1.00 93.44 72 MET A N 1
ATOM 589 C CA . MET A 1 72 ? 2.137 -11.472 -0.473 1.00 93.44 72 MET A CA 1
ATOM 590 C C . MET A 1 72 ? 2.417 -10.179 -1.244 1.00 93.44 72 MET A C 1
ATOM 592 O O . MET A 1 72 ? 2.659 -10.253 -2.448 1.00 93.44 72 MET A O 1
ATOM 596 N N . VAL A 1 73 ? 2.480 -9.026 -0.569 1.00 93.12 73 VAL A N 1
ATOM 597 C CA . VAL A 1 73 ? 2.841 -7.745 -1.202 1.00 93.12 73 VAL A CA 1
ATOM 598 C C . VAL A 1 73 ? 4.221 -7.826 -1.851 1.00 93.12 73 VAL A C 1
ATOM 600 O O . VAL A 1 73 ? 4.342 -7.551 -3.041 1.00 93.12 73 VAL A O 1
ATOM 603 N N . GLU A 1 74 ? 5.243 -8.260 -1.112 1.00 92.19 74 GLU A N 1
ATOM 604 C CA . GLU A 1 74 ? 6.615 -8.393 -1.613 1.00 92.19 74 GLU A CA 1
ATOM 605 C C . GLU A 1 74 ? 6.678 -9.307 -2.842 1.00 92.19 74 GLU A C 1
ATOM 607 O O . GLU A 1 74 ? 7.189 -8.903 -3.885 1.00 92.19 74 GLU A O 1
ATOM 612 N N . SER A 1 75 ? 6.084 -10.502 -2.765 1.00 90.31 75 SER A N 1
ATOM 613 C CA . SER A 1 75 ? 6.058 -11.444 -3.891 1.00 90.31 75 SER A CA 1
ATOM 614 C C . SER A 1 75 ? 5.303 -10.901 -5.109 1.00 90.31 75 SER A C 1
ATOM 616 O O . SER A 1 75 ? 5.717 -11.133 -6.242 1.00 90.31 75 SER A O 1
ATOM 618 N N . THR A 1 76 ? 4.220 -10.151 -4.891 1.00 89.50 76 THR A N 1
ATOM 619 C CA . THR A 1 76 ? 3.408 -9.564 -5.962 1.00 89.50 76 THR A CA 1
ATOM 620 C C . THR A 1 76 ? 4.170 -8.450 -6.668 1.00 89.50 76 THR A C 1
ATOM 622 O O . THR A 1 76 ? 4.187 -8.411 -7.896 1.00 89.50 76 THR A O 1
ATOM 625 N N . LEU A 1 77 ? 4.835 -7.572 -5.911 1.00 87.94 77 LEU A N 1
ATOM 626 C CA . LEU A 1 77 ? 5.657 -6.503 -6.477 1.00 87.94 77 LEU A CA 1
ATOM 627 C C . LEU A 1 77 ? 6.853 -7.083 -7.240 1.00 87.94 77 LEU A C 1
ATOM 629 O O . LEU A 1 77 ? 7.077 -6.696 -8.380 1.00 87.94 77 LEU A O 1
ATOM 633 N N . LEU A 1 78 ? 7.550 -8.067 -6.664 1.00 86.94 78 LEU A N 1
ATOM 634 C CA . LEU A 1 78 ? 8.668 -8.758 -7.318 1.00 86.94 78 LEU A CA 1
ATOM 635 C C . LEU A 1 78 ? 8.257 -9.482 -8.601 1.00 86.94 78 LEU A C 1
ATOM 637 O O . LEU A 1 78 ? 9.033 -9.545 -9.545 1.00 86.94 78 LEU A O 1
ATOM 641 N N . ARG A 1 79 ? 7.064 -10.081 -8.634 1.00 84.56 79 ARG A N 1
ATOM 642 C CA . ARG A 1 79 ? 6.617 -10.858 -9.793 1.00 84.56 79 ARG A CA 1
ATOM 643 C C . ARG A 1 79 ? 6.107 -9.979 -10.926 1.00 84.56 79 ARG A C 1
ATOM 645 O O . ARG A 1 79 ? 6.328 -10.322 -12.083 1.00 84.56 79 ARG A O 1
ATOM 652 N N . ASN A 1 80 ? 5.392 -8.910 -10.592 1.00 80.12 80 ASN A N 1
ATOM 653 C CA . ASN A 1 80 ? 4.640 -8.134 -11.573 1.00 80.12 80 ASN A CA 1
ATOM 654 C C . ASN A 1 80 ? 5.383 -6.866 -12.010 1.00 80.12 80 ASN A C 1
ATOM 656 O O . ASN A 1 80 ? 5.209 -6.422 -13.135 1.00 80.12 80 ASN A O 1
ATOM 660 N N . ILE A 1 81 ? 6.261 -6.311 -11.172 1.00 75.62 81 ILE A N 1
ATOM 661 C CA . ILE A 1 81 ? 7.010 -5.092 -11.491 1.00 75.62 81 ILE A CA 1
ATOM 662 C C . ILE A 1 81 ? 8.453 -5.475 -11.829 1.00 75.62 81 ILE A C 1
ATOM 664 O O . ILE A 1 81 ? 9.345 -5.350 -11.000 1.00 75.62 81 ILE A O 1
ATOM 668 N N . ASN A 1 82 ? 8.683 -5.971 -13.045 1.00 65.00 82 ASN A N 1
ATOM 669 C CA . ASN A 1 82 ? 10.023 -6.391 -13.488 1.00 65.00 82 ASN A CA 1
ATOM 670 C C . ASN A 1 82 ? 10.759 -5.358 -14.359 1.00 65.00 82 ASN A C 1
ATOM 672 O O . ASN A 1 82 ? 11.982 -5.411 -14.427 1.00 65.00 82 ASN A O 1
ATOM 676 N N . ASP A 1 83 ? 10.049 -4.389 -14.950 1.00 65.69 83 ASP A N 1
ATOM 677 C CA . ASP A 1 83 ? 10.612 -3.447 -15.940 1.00 65.69 83 ASP A CA 1
ATOM 678 C C . ASP A 1 83 ? 10.419 -1.971 -15.548 1.00 65.69 83 ASP A C 1
ATOM 680 O O . ASP A 1 83 ? 10.217 -1.104 -16.401 1.00 65.69 83 ASP A O 1
ATOM 684 N N . ASN A 1 84 ? 10.406 -1.676 -14.245 1.00 69.19 84 ASN A N 1
ATOM 685 C CA . ASN A 1 84 ? 10.183 -0.330 -13.683 1.00 69.19 84 ASN A CA 1
ATOM 686 C C . ASN A 1 84 ? 8.844 0.315 -14.089 1.00 69.19 84 ASN A C 1
ATOM 688 O O . ASN A 1 84 ? 8.644 1.518 -13.931 1.00 69.19 84 ASN A O 1
ATOM 692 N N . LYS A 1 85 ? 7.914 -0.478 -14.628 1.00 78.81 85 LYS A N 1
ATOM 693 C CA . LYS A 1 85 ? 6.639 -0.017 -15.175 1.00 78.81 85 LYS A CA 1
ATOM 694 C C . LYS A 1 85 ? 5.515 -0.922 -14.703 1.00 78.81 85 LYS A C 1
ATOM 696 O O . LYS A 1 85 ? 5.686 -2.132 -14.620 1.00 78.81 85 LYS A O 1
ATOM 701 N N . ILE A 1 86 ? 4.362 -0.314 -14.436 1.00 82.75 86 ILE A N 1
ATOM 702 C CA . ILE A 1 86 ? 3.107 -1.022 -14.171 1.00 82.75 86 ILE A CA 1
ATOM 703 C C . ILE A 1 86 ? 2.430 -1.257 -15.515 1.00 82.75 86 ILE A C 1
ATOM 705 O O . ILE A 1 86 ? 2.056 -0.302 -16.202 1.00 82.75 86 ILE A O 1
ATOM 709 N N . MET A 1 87 ? 2.265 -2.516 -15.890 1.00 85.12 87 MET A N 1
ATOM 710 C CA . MET A 1 87 ? 1.443 -2.907 -17.023 1.00 85.12 87 MET A CA 1
ATOM 711 C C . MET A 1 87 ? -0.029 -2.937 -16.617 1.00 85.12 87 MET A C 1
ATOM 713 O O . MET A 1 87 ? -0.395 -3.087 -15.450 1.00 85.12 87 MET A O 1
ATOM 717 N N . THR A 1 88 ? -0.921 -2.841 -17.599 1.00 85.56 88 THR A N 1
ATOM 718 C CA . THR A 1 88 ? -2.370 -2.954 -17.363 1.00 85.56 88 THR A CA 1
ATOM 719 C C . THR A 1 88 ? -2.756 -4.290 -16.721 1.00 85.56 88 THR A C 1
ATOM 721 O O . THR A 1 88 ? -3.727 -4.348 -15.969 1.00 85.56 88 THR A O 1
ATOM 724 N N . THR A 1 89 ? -1.969 -5.342 -16.958 1.00 88.19 89 THR A N 1
ATOM 725 C CA . THR A 1 89 ? -2.101 -6.663 -16.330 1.00 88.19 89 THR A CA 1
ATOM 726 C C . THR A 1 89 ? -1.788 -6.665 -14.838 1.00 88.19 89 THR A C 1
ATOM 728 O O . THR A 1 89 ? -2.260 -7.552 -14.132 1.00 88.19 89 THR A O 1
ATOM 731 N N . ASP A 1 90 ? -1.040 -5.676 -14.346 1.00 87.44 90 ASP A N 1
ATOM 732 C CA . ASP A 1 90 ? -0.556 -5.635 -12.963 1.00 87.44 90 ASP A CA 1
ATOM 733 C C . ASP A 1 90 ? -1.557 -4.943 -12.029 1.00 87.44 90 ASP A C 1
ATOM 735 O O . ASP A 1 90 ? -1.659 -5.261 -10.841 1.00 87.44 90 ASP A O 1
ATOM 739 N N . VAL A 1 91 ? -2.354 -4.021 -12.583 1.00 90.44 91 VAL A N 1
ATOM 740 C CA . VAL A 1 91 ? -3.352 -3.223 -11.854 1.00 90.44 91 VAL A CA 1
ATOM 741 C C . VAL A 1 91 ? -4.330 -4.088 -11.037 1.00 90.44 91 VAL A C 1
ATOM 743 O O . VAL A 1 91 ? -4.539 -3.770 -9.863 1.00 90.44 91 VAL A O 1
ATOM 746 N N . PRO A 1 92 ? -4.898 -5.198 -11.556 1.00 93.19 92 PRO A N 1
ATOM 747 C CA . PRO A 1 92 ? -5.768 -6.073 -10.766 1.00 93.19 92 PRO A CA 1
ATOM 748 C C . PRO A 1 92 ? -5.103 -6.642 -9.504 1.00 93.19 92 PRO A C 1
ATOM 750 O O . PRO A 1 92 ? -5.770 -6.807 -8.479 1.00 93.19 92 PRO A O 1
ATOM 753 N N . TYR A 1 93 ? -3.794 -6.911 -9.537 1.00 92.00 93 TYR A N 1
ATOM 754 C CA . TYR A 1 93 ? -3.064 -7.416 -8.371 1.00 92.00 93 TYR A CA 1
ATOM 755 C C . TYR A 1 93 ? -2.879 -6.329 -7.311 1.00 92.00 93 TYR A C 1
ATOM 757 O O . TYR A 1 93 ? -3.075 -6.592 -6.126 1.00 92.00 93 TYR A O 1
ATOM 765 N N . ILE A 1 94 ? -2.597 -5.091 -7.729 1.00 92.38 94 ILE A N 1
ATOM 766 C CA . ILE A 1 94 ? -2.534 -3.935 -6.821 1.00 92.38 94 ILE A CA 1
ATOM 767 C C . ILE A 1 94 ? -3.902 -3.705 -6.162 1.00 92.38 94 ILE A C 1
ATOM 769 O O . ILE A 1 94 ? -3.987 -3.545 -4.945 1.00 92.38 94 ILE A O 1
ATOM 773 N N . ILE A 1 95 ? -4.989 -3.768 -6.937 1.00 94.38 95 ILE A N 1
ATOM 774 C CA . ILE A 1 95 ? -6.360 -3.674 -6.407 1.00 94.38 95 ILE A CA 1
ATOM 775 C C . ILE A 1 95 ? -6.638 -4.798 -5.400 1.00 94.38 95 ILE A C 1
ATOM 777 O O . ILE A 1 95 ? -7.248 -4.555 -4.357 1.00 94.38 95 ILE A O 1
ATOM 781 N N . SER A 1 96 ? -6.162 -6.014 -5.673 1.00 94.75 96 SER A N 1
ATOM 782 C CA . SER A 1 96 ? -6.322 -7.159 -4.769 1.00 94.75 96 SER A CA 1
ATOM 783 C C . SER A 1 96 ? -5.581 -6.954 -3.444 1.00 94.75 96 SER A C 1
ATOM 785 O O . SER A 1 96 ? -6.148 -7.233 -2.387 1.00 94.75 96 SER A O 1
ATOM 787 N N . ILE A 1 97 ? -4.364 -6.396 -3.481 1.00 96.06 97 ILE A N 1
ATOM 788 C CA . ILE A 1 97 ? -3.620 -5.993 -2.277 1.00 96.06 97 ILE A CA 1
ATOM 789 C C . ILE A 1 97 ? -4.432 -4.983 -1.458 1.00 96.06 97 ILE A C 1
ATOM 791 O O . ILE A 1 97 ? -4.586 -5.159 -0.247 1.00 96.06 97 ILE A O 1
ATOM 795 N N . ILE A 1 98 ? -4.978 -3.950 -2.113 1.00 96.12 98 ILE A N 1
ATOM 796 C CA . ILE A 1 98 ? -5.772 -2.904 -1.453 1.00 96.12 98 ILE A CA 1
ATOM 797 C C . ILE A 1 98 ? -7.008 -3.506 -0.776 1.00 96.12 98 ILE A C 1
ATOM 799 O O . ILE A 1 98 ? -7.255 -3.263 0.406 1.00 96.12 98 ILE A O 1
ATOM 803 N N . ALA A 1 99 ? -7.773 -4.318 -1.508 1.00 94.75 99 ALA A N 1
ATOM 804 C CA . ALA A 1 99 ? -8.979 -4.954 -0.990 1.00 94.75 99 ALA A CA 1
ATOM 805 C C . ALA A 1 99 ? -8.675 -5.880 0.196 1.00 94.75 99 ALA A C 1
ATOM 807 O O . ALA A 1 99 ? -9.415 -5.889 1.182 1.00 94.75 99 ALA A O 1
ATOM 808 N N . TYR A 1 100 ? -7.579 -6.637 0.119 1.00 95.31 100 TYR A N 1
ATOM 809 C CA . TYR A 1 100 ? -7.181 -7.544 1.185 1.00 95.31 100 TYR A CA 1
ATOM 810 C C . TYR A 1 100 ? -6.768 -6.795 2.455 1.00 95.31 100 TYR A C 1
ATOM 812 O O . TYR A 1 100 ? -7.273 -7.125 3.528 1.00 95.31 100 TYR A O 1
ATOM 820 N N . LEU A 1 101 ? -5.948 -5.741 2.342 1.00 95.50 101 LEU A N 1
ATOM 821 C CA . LEU A 1 101 ? -5.596 -4.917 3.502 1.00 95.50 101 LEU A CA 1
ATOM 822 C C . LEU A 1 101 ? -6.842 -4.304 4.142 1.00 95.50 101 LEU A C 1
ATOM 824 O O . LEU A 1 101 ? -7.008 -4.389 5.357 1.00 95.50 101 LEU A O 1
ATOM 828 N N . TYR A 1 102 ? -7.733 -3.725 3.336 1.00 94.00 102 TYR A N 1
ATOM 829 C CA . TYR A 1 102 ? -8.959 -3.118 3.844 1.00 94.00 102 TYR A CA 1
ATOM 830 C C . TYR A 1 102 ? -9.799 -4.118 4.655 1.00 94.00 102 TYR A C 1
ATOM 832 O O . TYR A 1 102 ? -10.287 -3.782 5.731 1.00 94.00 102 TYR A O 1
ATOM 840 N N . ASN A 1 103 ? -9.919 -5.367 4.195 1.00 92.38 103 ASN A N 1
ATOM 841 C CA . ASN A 1 103 ? -10.633 -6.416 4.930 1.00 92.38 103 ASN A CA 1
ATOM 842 C C . ASN A 1 103 ? -9.959 -6.774 6.265 1.00 92.38 103 ASN A C 1
ATOM 844 O O . ASN A 1 103 ? -10.651 -6.972 7.267 1.00 92.38 103 ASN A O 1
ATOM 848 N N . ILE A 1 104 ? -8.623 -6.821 6.307 1.00 92.31 104 ILE A N 1
ATOM 849 C CA . ILE A 1 104 ? -7.894 -7.030 7.565 1.00 92.31 104 ILE A CA 1
ATOM 850 C C . ILE A 1 104 ? -8.170 -5.863 8.524 1.00 92.31 104 ILE A C 1
ATOM 852 O O . ILE A 1 104 ? -8.475 -6.092 9.692 1.00 92.31 104 ILE A O 1
ATOM 856 N N . LEU A 1 105 ? -8.142 -4.620 8.034 1.00 91.06 105 LEU A N 1
ATOM 857 C CA . LEU A 1 105 ? -8.411 -3.431 8.850 1.00 91.06 105 LEU A CA 1
ATOM 858 C C . LEU A 1 105 ? -9.839 -3.407 9.409 1.00 91.06 105 LEU A C 1
ATOM 860 O O . LEU A 1 105 ? -10.014 -3.095 10.583 1.00 91.06 105 LEU A O 1
ATOM 864 N N . MET A 1 106 ? -10.843 -3.795 8.615 1.00 88.38 106 MET A N 1
ATOM 865 C CA . MET A 1 106 ? -12.224 -3.960 9.098 1.00 88.38 106 MET A CA 1
ATOM 866 C C . MET A 1 106 ? -12.315 -4.981 10.238 1.00 88.38 106 MET A C 1
ATOM 868 O O . MET A 1 106 ? -13.080 -4.791 11.180 1.00 88.38 106 MET A O 1
ATOM 872 N N . THR A 1 107 ? -11.531 -6.059 10.157 1.00 87.75 107 THR A N 1
ATOM 873 C CA . THR A 1 107 ? -11.501 -7.112 11.182 1.00 87.75 107 THR A CA 1
ATOM 874 C C . THR A 1 107 ? -10.848 -6.599 12.465 1.00 87.75 107 THR A C 1
ATOM 876 O O . THR A 1 107 ? -11.414 -6.751 13.541 1.00 87.75 107 THR A O 1
ATOM 879 N N . ILE A 1 108 ? -9.706 -5.911 12.347 1.00 84.44 108 ILE A N 1
ATOM 880 C CA . ILE A 1 108 ? -9.002 -5.308 13.489 1.00 84.44 108 ILE A CA 1
ATOM 881 C C . ILE A 1 108 ? -9.873 -4.252 14.177 1.00 84.44 108 ILE A C 1
ATOM 883 O O . ILE A 1 108 ? -9.914 -4.208 15.402 1.00 84.44 108 ILE A O 1
ATOM 887 N N . GLN A 1 109 ? -10.585 -3.421 13.410 1.00 79.25 109 GLN A N 1
ATOM 888 C CA . GLN A 1 109 ? -11.468 -2.398 13.969 1.00 79.25 109 GLN A CA 1
ATOM 889 C C . GLN A 1 109 ? -12.585 -3.012 14.823 1.00 79.25 109 GLN A C 1
ATOM 891 O O . GLN A 1 109 ? -12.904 -2.470 15.875 1.00 79.25 109 GLN A O 1
ATOM 896 N N . GLY A 1 110 ? -13.139 -4.156 14.410 1.00 72.31 110 GLY A N 1
ATOM 897 C CA . GLY A 1 110 ? -14.146 -4.878 15.192 1.00 72.31 110 GLY A CA 1
ATOM 898 C C . GLY A 1 110 ? -13.634 -5.435 16.528 1.00 72.31 110 GLY A C 1
ATOM 899 O O . GLY A 1 110 ? -14.444 -5.731 17.399 1.00 72.31 110 GLY A O 1
ATOM 900 N N . GLU A 1 111 ? -12.314 -5.562 16.705 1.00 73.00 111 GLU A N 1
ATOM 901 C CA . GLU A 1 111 ? -11.680 -6.070 17.932 1.00 73.00 111 GLU A CA 1
ATOM 902 C C . GLU A 1 111 ? -11.291 -4.964 18.930 1.00 73.00 111 GLU A C 1
ATOM 904 O O . GLU A 1 111 ? -10.928 -5.275 20.065 1.00 73.00 111 GLU A O 1
ATOM 909 N N . THR A 1 112 ? -11.295 -3.686 18.534 1.00 63.06 112 THR A N 1
ATOM 910 C CA . THR A 1 112 ? -10.770 -2.589 19.367 1.00 63.06 112 THR A CA 1
ATOM 911 C C . THR A 1 112 ? -11.773 -1.458 19.573 1.00 63.06 112 THR A C 1
ATOM 913 O O . THR A 1 112 ? -12.173 -0.815 18.611 1.00 63.06 112 THR A O 1
ATOM 916 N N . ASP A 1 113 ? -12.048 -1.116 20.835 1.00 58.97 113 ASP A N 1
ATOM 917 C CA . ASP A 1 113 ? -12.947 -0.022 21.260 1.00 58.97 113 ASP A CA 1
ATOM 918 C C . ASP A 1 113 ? -12.405 1.407 21.013 1.00 58.97 113 ASP A C 1
ATOM 920 O O . ASP A 1 113 ? -12.945 2.391 21.519 1.00 58.97 113 ASP A O 1
ATOM 924 N N . PHE A 1 114 ? -11.307 1.565 20.269 1.00 56.44 114 PHE A N 1
ATOM 925 C CA . PHE A 1 114 ? -10.690 2.875 20.048 1.00 56.44 114 PHE A CA 1
ATOM 926 C C . PHE A 1 114 ? -11.398 3.667 18.943 1.00 56.44 114 PHE A C 1
ATOM 928 O O . PHE A 1 114 ? -11.800 3.117 17.919 1.00 56.44 114 PHE A O 1
ATOM 935 N N . VAL A 1 115 ? -11.469 4.993 19.117 1.00 58.38 115 VAL A N 1
ATOM 936 C CA . VAL A 1 115 ? -11.868 5.941 18.064 1.00 58.38 115 VAL A CA 1
ATOM 937 C C . VAL A 1 115 ? -10.817 5.886 16.959 1.00 58.38 115 VAL A C 1
ATOM 939 O O . VAL A 1 115 ? -9.736 6.460 17.081 1.00 58.38 115 VAL A O 1
ATOM 942 N N . MET A 1 116 ? -11.110 5.120 15.915 1.00 63.50 116 MET A N 1
ATOM 943 C CA . MET A 1 116 ? -10.195 4.907 14.801 1.00 63.50 116 MET A CA 1
ATOM 944 C C . MET A 1 116 ? -10.359 6.002 13.748 1.00 63.50 116 MET A C 1
ATOM 946 O O . MET A 1 116 ? -11.468 6.480 13.500 1.00 63.50 116 MET A O 1
ATOM 950 N N . GLU A 1 117 ? -9.250 6.359 13.096 1.00 77.25 117 GLU A N 1
ATOM 951 C CA . GLU A 1 117 ? -9.292 7.040 11.800 1.00 77.25 117 GLU A CA 1
ATOM 952 C C . GLU A 1 117 ? -10.135 6.226 10.800 1.00 77.25 117 GLU A C 1
ATOM 954 O O . GLU A 1 117 ? -10.321 5.016 10.965 1.00 77.25 117 GLU A O 1
ATOM 959 N N . GLU A 1 118 ? -10.659 6.881 9.757 1.00 86.00 118 GLU A N 1
ATOM 960 C CA . GLU A 1 118 ? -11.455 6.190 8.744 1.00 86.00 118 GLU A CA 1
ATOM 961 C C . GLU A 1 118 ? -10.630 5.036 8.134 1.00 86.00 118 GLU A C 1
ATOM 963 O O . GLU A 1 118 ? -9.559 5.281 7.573 1.00 86.00 118 GLU A O 1
ATOM 968 N N . PRO A 1 119 ? -11.101 3.776 8.183 1.00 87.62 119 PRO A N 1
ATOM 969 C CA . PRO A 1 119 ? -10.293 2.628 7.769 1.00 87.62 119 PRO A CA 1
ATOM 970 C C . PRO A 1 119 ? -9.810 2.687 6.320 1.00 87.62 119 PRO A C 1
ATOM 972 O O . PRO A 1 119 ? -8.771 2.120 5.989 1.00 87.62 119 PRO A O 1
ATOM 975 N N . ALA A 1 120 ? -10.553 3.372 5.444 1.00 91.38 120 ALA A N 1
ATOM 976 C CA . ALA A 1 120 ? -10.135 3.580 4.065 1.00 91.38 120 ALA A CA 1
ATOM 977 C C . ALA A 1 120 ? -8.908 4.505 3.978 1.00 91.38 120 ALA A C 1
ATOM 979 O O . ALA A 1 120 ? -7.999 4.225 3.199 1.00 91.38 120 ALA A O 1
ATOM 980 N N . ASP A 1 121 ? -8.840 5.559 4.797 1.00 90.88 121 ASP A N 1
ATOM 981 C CA . ASP A 1 121 ? -7.674 6.447 4.852 1.00 90.88 121 ASP A CA 1
ATOM 982 C C . ASP A 1 121 ? -6.456 5.721 5.404 1.00 90.88 121 ASP A C 1
ATOM 984 O O . ASP A 1 121 ? -5.397 5.727 4.775 1.00 90.88 121 ASP A O 1
ATOM 988 N N . THR A 1 122 ? -6.625 5.008 6.519 1.00 90.50 122 THR A N 1
ATOM 989 C CA . THR A 1 122 ? -5.556 4.192 7.103 1.00 90.50 122 THR A CA 1
ATOM 990 C C . THR A 1 122 ? -5.046 3.146 6.110 1.00 90.50 122 THR A C 1
ATOM 992 O O . THR A 1 122 ? -3.837 2.967 5.967 1.00 90.50 122 THR A O 1
ATOM 995 N N . CYS A 1 123 ? -5.945 2.500 5.357 1.00 92.94 123 CYS A N 1
ATOM 996 C CA . CYS A 1 123 ? -5.577 1.583 4.277 1.00 92.94 123 CYS A CA 1
ATOM 997 C C . CYS A 1 123 ? -4.692 2.269 3.228 1.00 92.94 123 CYS A C 1
ATOM 999 O O . CYS A 1 123 ? -3.668 1.715 2.825 1.00 92.94 123 CYS A O 1
ATOM 1001 N N . GLY A 1 124 ? -5.073 3.474 2.800 1.00 93.06 124 GLY A N 1
ATOM 1002 C CA . GLY A 1 124 ? -4.303 4.268 1.849 1.00 93.06 124 GLY A CA 1
ATOM 1003 C C . GLY A 1 124 ? -2.914 4.615 2.376 1.00 93.06 124 GLY A C 1
ATOM 1004 O O . GLY A 1 124 ? -1.921 4.348 1.701 1.00 93.06 124 GLY A O 1
ATOM 1005 N N . TYR A 1 125 ? -2.825 5.158 3.592 1.00 92.25 125 TYR A N 1
ATOM 1006 C CA . TYR A 1 125 ? -1.551 5.566 4.190 1.00 92.25 125 TYR A CA 1
ATOM 1007 C C . TYR A 1 125 ? -0.586 4.397 4.371 1.00 92.25 125 TYR A C 1
ATOM 1009 O O . TYR A 1 125 ? 0.584 4.507 3.997 1.00 92.25 125 TYR A O 1
ATOM 1017 N N . ILE A 1 126 ? -1.079 3.261 4.872 1.00 92.94 126 ILE A N 1
ATOM 1018 C CA . ILE A 1 126 ? -0.259 2.062 5.059 1.00 92.94 126 ILE A CA 1
ATOM 1019 C C . ILE A 1 126 ? 0.262 1.552 3.715 1.00 92.94 126 ILE A C 1
ATOM 1021 O O . ILE A 1 126 ? 1.451 1.271 3.601 1.00 92.94 126 ILE A O 1
ATOM 1025 N N . LEU A 1 127 ? -0.577 1.463 2.679 1.00 94.75 127 LEU A N 1
ATOM 1026 C CA . LEU A 1 127 ? -0.134 0.938 1.381 1.00 94.75 127 LEU A CA 1
ATOM 1027 C C . LEU A 1 127 ? 0.879 1.837 0.698 1.00 94.75 127 LEU A C 1
ATOM 1029 O O . LEU A 1 127 ? 1.886 1.334 0.206 1.00 94.75 127 LEU A O 1
ATOM 1033 N N . LYS A 1 128 ? 0.652 3.152 0.714 1.00 93.25 128 LYS A N 1
ATOM 1034 C CA . LYS A 1 128 ? 1.609 4.118 0.165 1.00 93.25 128 LYS A CA 1
ATOM 1035 C C . LYS A 1 128 ? 2.959 4.011 0.853 1.00 93.25 128 LYS A C 1
ATOM 1037 O O . LYS A 1 128 ? 3.993 3.986 0.191 1.00 93.25 128 LYS A O 1
ATOM 1042 N N . PHE A 1 129 ? 2.954 3.879 2.178 1.00 92.31 129 PHE A N 1
ATOM 1043 C CA . PHE A 1 129 ? 4.178 3.661 2.931 1.00 92.31 129 PHE A CA 1
ATOM 1044 C C . PHE A 1 129 ? 4.855 2.338 2.557 1.00 92.31 129 PHE A C 1
ATOM 1046 O O . PHE A 1 129 ? 6.030 2.336 2.200 1.00 92.31 129 PHE A O 1
ATOM 1053 N N . VAL A 1 130 ? 4.122 1.224 2.572 1.00 93.12 130 VAL A N 1
ATOM 1054 C CA . VAL A 1 130 ? 4.671 -0.105 2.264 1.00 93.12 130 VAL A CA 1
ATOM 1055 C C . VAL A 1 130 ? 5.249 -0.158 0.847 1.00 93.12 130 VAL A C 1
ATOM 1057 O O . VAL A 1 130 ? 6.342 -0.688 0.654 1.00 93.12 130 VAL A O 1
ATOM 1060 N N . PHE A 1 131 ? 4.561 0.422 -0.137 1.00 92.00 131 PHE A N 1
ATOM 1061 C CA . PHE A 1 131 ? 5.026 0.462 -1.524 1.00 92.00 131 PHE A CA 1
ATOM 1062 C C . PHE A 1 131 ? 6.242 1.383 -1.673 1.00 92.00 131 PHE A C 1
ATOM 1064 O O . PHE A 1 131 ? 7.204 1.010 -2.342 1.00 92.00 131 PHE A O 1
ATOM 1071 N N . SER A 1 132 ? 6.241 2.536 -0.994 1.00 90.50 132 SER A N 1
ATOM 1072 C CA . SER A 1 132 ? 7.396 3.440 -0.904 1.00 90.50 132 SER A CA 1
ATOM 1073 C C . SER A 1 132 ? 8.634 2.731 -0.372 1.00 90.50 132 SER A C 1
ATOM 1075 O O . SER A 1 132 ? 9.693 2.801 -0.997 1.00 90.50 132 SER A O 1
ATOM 1077 N N . VAL A 1 133 ? 8.492 1.980 0.722 1.00 90.81 133 VAL A N 1
ATOM 1078 C CA . VAL A 1 133 ? 9.582 1.177 1.283 1.00 90.81 133 VAL A CA 1
ATOM 1079 C C . VAL A 1 133 ? 10.025 0.112 0.288 1.00 90.81 133 VAL A C 1
ATOM 1081 O O . VAL A 1 133 ? 11.208 0.047 -0.022 1.00 90.81 133 VAL A O 1
ATOM 1084 N N . ALA A 1 134 ? 9.106 -0.684 -0.264 1.00 89.69 134 ALA A N 1
ATOM 1085 C CA . ALA A 1 134 ? 9.459 -1.776 -1.170 1.00 89.69 134 ALA A CA 1
ATOM 1086 C C . ALA A 1 134 ? 10.231 -1.302 -2.416 1.00 89.69 134 ALA A C 1
ATOM 1088 O O . ALA A 1 134 ? 11.204 -1.937 -2.827 1.00 89.69 134 ALA A O 1
ATOM 1089 N N . ILE A 1 135 ? 9.823 -0.170 -2.991 1.00 88.38 135 ILE A N 1
ATOM 1090 C CA . ILE A 1 135 ? 10.432 0.395 -4.198 1.00 88.38 135 ILE A CA 1
ATOM 1091 C C . ILE A 1 135 ? 11.766 1.087 -3.881 1.00 88.38 135 ILE A C 1
ATOM 1093 O O . ILE A 1 135 ? 12.777 0.773 -4.505 1.00 88.38 135 ILE A O 1
ATOM 1097 N N . ARG A 1 136 ? 11.811 1.984 -2.885 1.00 86.56 136 ARG A N 1
ATOM 1098 C CA . ARG A 1 136 ? 13.025 2.768 -2.558 1.00 86.56 136 ARG A CA 1
ATOM 1099 C C . ARG A 1 136 ? 14.144 1.930 -1.961 1.00 86.56 136 ARG A C 1
ATOM 1101 O O . ARG A 1 136 ? 15.317 2.233 -2.140 1.00 86.56 136 ARG A O 1
ATOM 1108 N N . GLU A 1 137 ? 13.792 0.868 -1.251 1.00 84.81 137 GLU A N 1
ATOM 1109 C CA . GLU A 1 137 ? 14.761 -0.061 -0.678 1.00 84.81 137 GLU A CA 1
ATOM 1110 C C . GLU A 1 137 ? 15.256 -1.117 -1.681 1.00 84.81 137 GLU A C 1
ATOM 1112 O O . GLU A 1 137 ? 15.908 -2.086 -1.277 1.00 84.81 137 GLU A O 1
ATOM 1117 N N . GLN A 1 138 ? 14.943 -0.925 -2.970 1.00 75.50 138 GLN A N 1
ATOM 1118 C CA . GLN A 1 138 ? 15.352 -1.765 -4.094 1.00 75.50 138 GLN A CA 1
ATOM 1119 C C . GLN A 1 138 ? 14.998 -3.247 -3.908 1.00 75.50 138 GLN A C 1
ATOM 1121 O O . GLN A 1 138 ? 15.751 -4.130 -4.324 1.00 75.50 138 GLN A O 1
ATOM 1126 N N . LEU A 1 139 ? 13.847 -3.547 -3.287 1.00 76.38 139 LEU A N 1
ATOM 1127 C CA . LEU A 1 139 ? 13.302 -4.906 -3.393 1.00 76.38 139 LEU A CA 1
ATOM 1128 C C . LEU A 1 139 ? 12.973 -5.195 -4.859 1.00 76.38 139 LEU A C 1
ATOM 1130 O O . LEU A 1 139 ? 13.264 -6.274 -5.362 1.00 76.38 139 LEU A O 1
ATOM 1134 N N . VAL A 1 140 ? 12.455 -4.187 -5.558 1.00 74.12 140 VAL A N 1
ATOM 1135 C CA . VAL A 1 140 ? 12.319 -4.185 -7.012 1.00 74.12 140 VAL A CA 1
ATOM 1136 C C . VAL A 1 140 ? 13.590 -3.593 -7.620 1.00 74.12 140 VAL A C 1
ATOM 1138 O O . VAL A 1 140 ? 14.022 -2.508 -7.230 1.00 74.12 140 VAL A O 1
ATOM 1141 N N . LYS A 1 141 ? 14.212 -4.308 -8.562 1.00 72.62 141 LYS A N 1
ATOM 1142 C CA . LYS A 1 141 ? 15.421 -3.836 -9.247 1.00 72.62 141 LYS A CA 1
ATOM 1143 C C . LYS A 1 141 ? 15.051 -2.696 -10.187 1.00 72.62 141 LYS A C 1
ATOM 1145 O O . LYS A 1 141 ? 14.549 -2.957 -11.272 1.00 72.62 141 LYS A O 1
ATOM 1150 N N . ILE A 1 142 ? 15.329 -1.464 -9.777 1.00 76.75 142 ILE A N 1
ATOM 1151 C CA . ILE A 1 142 ? 15.075 -0.273 -10.587 1.00 76.75 142 ILE A CA 1
ATOM 1152 C C . ILE A 1 142 ? 16.399 0.382 -10.948 1.00 76.75 142 ILE A C 1
ATOM 1154 O O . ILE A 1 142 ? 17.279 0.537 -10.104 1.00 76.75 142 ILE A O 1
ATOM 1158 N N . SER A 1 143 ? 16.557 0.706 -12.229 1.00 73.50 143 SER A N 1
ATOM 1159 C CA . SER A 1 143 ? 17.812 1.223 -12.780 1.00 73.50 143 SER A CA 1
ATOM 1160 C C . SER A 1 143 ? 17.970 2.734 -12.599 1.00 73.50 143 SER A C 1
ATOM 1162 O O . SER A 1 143 ? 19.100 3.209 -12.563 1.00 73.50 143 SER A O 1
ATOM 1164 N N . ASP A 1 144 ? 16.861 3.472 -12.481 1.00 82.50 144 ASP A N 1
ATOM 1165 C CA . ASP A 1 144 ? 16.828 4.935 -12.377 1.00 82.50 144 ASP A CA 1
ATOM 1166 C C . ASP A 1 144 ? 15.883 5.392 -11.248 1.00 82.50 144 ASP A C 1
ATOM 1168 O O . ASP A 1 144 ? 14.743 4.939 -11.133 1.00 82.50 144 ASP A O 1
ATOM 1172 N N . GLU A 1 145 ? 16.344 6.333 -10.426 1.00 82.88 145 GLU A N 1
ATOM 1173 C CA . GLU A 1 145 ? 15.559 6.974 -9.362 1.00 82.88 145 GLU A CA 1
ATOM 1174 C C . GLU A 1 145 ? 14.327 7.717 -9.913 1.00 82.88 145 GLU A C 1
ATOM 1176 O O . GLU A 1 145 ? 13.278 7.798 -9.257 1.00 82.88 145 GLU A O 1
ATOM 1181 N N . THR A 1 146 ? 14.423 8.238 -11.140 1.00 86.75 146 THR A N 1
ATOM 1182 C CA . THR A 1 146 ? 13.295 8.884 -11.829 1.00 86.75 146 THR A CA 1
ATOM 1183 C C . THR A 1 146 ? 12.177 7.878 -12.091 1.00 86.75 146 THR A C 1
ATOM 1185 O O . THR A 1 146 ? 11.017 8.138 -11.759 1.00 86.75 146 THR A O 1
ATOM 1188 N N . ASP A 1 147 ? 12.525 6.699 -12.607 1.00 85.19 147 ASP A N 1
ATOM 1189 C CA . ASP A 1 147 ? 11.575 5.616 -12.859 1.00 85.19 147 ASP A CA 1
ATOM 1190 C C . ASP A 1 147 ? 10.953 5.108 -11.552 1.00 85.19 147 ASP A C 1
ATOM 1192 O O . ASP A 1 147 ? 9.740 4.901 -11.487 1.00 85.19 147 ASP A O 1
ATOM 1196 N N . ALA A 1 148 ? 11.743 4.985 -10.478 1.00 85.50 148 ALA A N 1
ATOM 1197 C CA . ALA A 1 148 ? 11.231 4.616 -9.155 1.00 85.50 148 ALA A CA 1
ATOM 1198 C C . ALA A 1 148 ? 10.186 5.620 -8.643 1.00 85.50 148 ALA A C 1
ATOM 1200 O O . ALA A 1 148 ? 9.153 5.236 -8.087 1.00 85.50 148 ALA A O 1
ATOM 1201 N N . THR A 1 149 ? 10.427 6.913 -8.867 1.00 88.38 149 THR A N 1
ATOM 1202 C CA . THR A 1 149 ? 9.504 7.985 -8.476 1.00 88.38 149 THR A CA 1
ATOM 1203 C C . THR A 1 149 ? 8.218 7.958 -9.303 1.00 88.38 149 THR A C 1
ATOM 1205 O O . THR A 1 149 ? 7.125 8.073 -8.743 1.00 88.38 149 THR A O 1
ATOM 1208 N N . LEU A 1 150 ? 8.317 7.762 -10.621 1.00 88.50 150 LEU A N 1
ATOM 1209 C CA . LEU A 1 150 ? 7.153 7.643 -11.508 1.00 88.50 150 LEU A CA 1
ATOM 1210 C C . LEU A 1 150 ? 6.315 6.401 -11.191 1.00 88.50 150 LEU A C 1
ATOM 1212 O O . LEU A 1 150 ? 5.082 6.469 -11.175 1.00 88.50 150 LEU A O 1
ATOM 1216 N N . LEU A 1 151 ? 6.977 5.286 -10.891 1.00 89.06 151 LEU A N 1
ATOM 1217 C CA . LEU A 1 151 ? 6.337 4.052 -10.458 1.00 89.06 151 LEU A CA 1
ATOM 1218 C C . LEU A 1 151 ? 5.557 4.263 -9.156 1.00 89.06 151 LEU A C 1
ATOM 1220 O O . LEU A 1 151 ? 4.386 3.887 -9.070 1.00 89.06 151 LEU A O 1
ATOM 1224 N N . LEU A 1 152 ? 6.175 4.915 -8.167 1.00 90.25 152 LEU A N 1
ATOM 1225 C CA . LEU A 1 152 ? 5.506 5.263 -6.914 1.00 90.25 152 LEU A CA 1
ATOM 1226 C C . LEU A 1 152 ? 4.297 6.161 -7.141 1.00 90.25 152 LEU A C 1
ATOM 1228 O O . LEU A 1 152 ? 3.236 5.894 -6.585 1.00 90.25 152 LEU A O 1
ATOM 1232 N N . LEU A 1 153 ? 4.422 7.175 -7.997 1.00 91.06 153 LEU A N 1
ATOM 1233 C CA . LEU A 1 153 ? 3.308 8.054 -8.334 1.00 91.06 153 LEU A CA 1
ATOM 1234 C C . LEU A 1 153 ? 2.146 7.283 -8.983 1.00 91.06 153 LEU A C 1
ATOM 1236 O O . LEU A 1 153 ? 0.982 7.537 -8.673 1.00 91.06 153 LEU A O 1
ATOM 1240 N N . CYS A 1 154 ? 2.442 6.316 -9.856 1.00 90.88 154 CYS A N 1
ATOM 1241 C CA . CYS A 1 154 ? 1.419 5.457 -10.453 1.00 90.88 154 CYS A CA 1
ATOM 1242 C C . CYS A 1 154 ? 0.708 4.603 -9.395 1.00 90.88 154 CYS A C 1
ATOM 1244 O O . CYS A 1 154 ? -0.524 4.567 -9.369 1.00 90.88 154 CYS A O 1
ATOM 1246 N N . CYS A 1 155 ? 1.463 3.966 -8.499 1.00 91.75 155 CYS A N 1
ATOM 1247 C CA . CYS A 1 155 ? 0.909 3.214 -7.374 1.00 91.75 155 CYS A CA 1
ATOM 1248 C C . CYS A 1 155 ? 0.015 4.092 -6.491 1.00 91.75 155 CYS A C 1
ATOM 1250 O O . CYS A 1 155 ? -1.121 3.717 -6.203 1.00 91.75 155 CYS A O 1
ATOM 1252 N N . ASP A 1 156 ? 0.492 5.278 -6.117 1.00 93.19 156 ASP A N 1
ATOM 1253 C CA . ASP A 1 156 ? -0.243 6.239 -5.297 1.00 93.19 156 ASP A CA 1
ATOM 1254 C C . ASP A 1 156 ? -1.574 6.639 -5.935 1.00 93.19 156 ASP A C 1
ATOM 1256 O O . ASP A 1 156 ? -2.596 6.658 -5.249 1.00 93.19 156 ASP A O 1
ATOM 1260 N N . ASN A 1 157 ? -1.588 6.896 -7.245 1.00 94.38 157 ASN A N 1
ATOM 1261 C CA . ASN A 1 157 ? -2.802 7.244 -7.983 1.00 94.38 157 ASN A CA 1
ATOM 1262 C C . ASN A 1 157 ? -3.819 6.094 -8.016 1.00 94.38 157 ASN A C 1
ATOM 1264 O O . ASN A 1 157 ? -5.027 6.328 -7.877 1.00 94.38 157 ASN A O 1
ATOM 1268 N N . ILE A 1 158 ? -3.350 4.852 -8.186 1.00 94.38 158 ILE A N 1
ATOM 1269 C CA . ILE A 1 158 ? -4.205 3.657 -8.136 1.00 94.38 158 ILE A CA 1
ATOM 1270 C C . ILE A 1 158 ? -4.791 3.501 -6.731 1.00 94.38 158 ILE A C 1
ATOM 1272 O O . ILE A 1 158 ? -6.007 3.336 -6.591 1.00 94.38 158 ILE A O 1
ATOM 1276 N N . ILE A 1 159 ? -3.949 3.603 -5.698 1.00 95.31 159 ILE A N 1
ATOM 1277 C CA . ILE A 1 159 ? -4.360 3.517 -4.294 1.00 95.31 159 ILE A CA 1
ATOM 1278 C C . ILE A 1 159 ? -5.403 4.596 -3.996 1.00 95.31 159 ILE A C 1
ATOM 1280 O O . ILE A 1 159 ? -6.505 4.263 -3.571 1.00 95.31 159 ILE A O 1
ATOM 1284 N N . ASP A 1 160 ? -5.120 5.865 -4.296 1.00 95.19 160 ASP A N 1
ATOM 1285 C CA . ASP A 1 160 ? -6.033 6.983 -4.029 1.00 95.19 160 ASP A CA 1
ATOM 1286 C C . ASP A 1 160 ? -7.377 6.820 -4.737 1.00 95.19 160 ASP A C 1
ATOM 1288 O O . ASP A 1 160 ? -8.429 7.106 -4.159 1.00 95.19 160 ASP A O 1
ATOM 1292 N N . SER A 1 161 ? -7.365 6.335 -5.978 1.00 95.56 161 SER A N 1
ATOM 1293 C CA . SER A 1 161 ? -8.593 6.051 -6.722 1.00 95.56 161 SER A CA 1
ATOM 1294 C C . SER A 1 161 ? -9.410 4.951 -6.042 1.00 95.56 161 SER A C 1
ATOM 1296 O O . SER A 1 161 ? -10.616 5.108 -5.850 1.00 95.56 161 SER A O 1
ATOM 1298 N N . CYS A 1 162 ? -8.763 3.870 -5.601 1.00 95.62 162 CYS A N 1
ATOM 1299 C CA . CYS A 1 162 ? -9.430 2.788 -4.878 1.00 95.62 162 CYS A CA 1
ATOM 1300 C C . CYS A 1 162 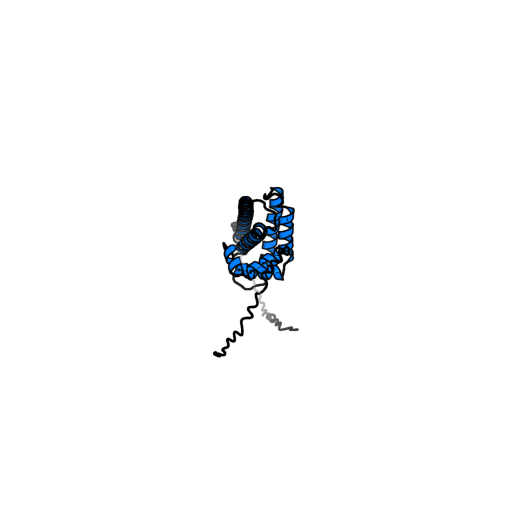? -9.965 3.246 -3.515 1.00 95.62 162 CYS A C 1
ATOM 1302 O O . CYS A 1 162 ? -11.101 2.922 -3.170 1.00 95.62 162 CYS A O 1
ATOM 1304 N N . ILE A 1 163 ? -9.203 4.043 -2.761 1.00 94.69 163 ILE A N 1
ATOM 1305 C CA . ILE A 1 163 ? -9.642 4.592 -1.472 1.00 94.69 163 ILE A CA 1
ATOM 1306 C C . ILE A 1 163 ? -10.864 5.499 -1.653 1.00 94.69 163 ILE A C 1
ATOM 1308 O O . ILE A 1 163 ? -11.847 5.359 -0.923 1.00 94.69 163 ILE A O 1
ATOM 1312 N N . LYS A 1 164 ? -10.868 6.372 -2.670 1.00 94.00 164 LYS A N 1
ATOM 1313 C CA . LYS A 1 164 ? -12.050 7.182 -3.017 1.00 94.00 164 LYS A CA 1
ATOM 1314 C C . LYS A 1 164 ? -13.271 6.303 -3.301 1.00 94.00 164 LYS A C 1
ATOM 1316 O O . LYS A 1 164 ? -14.358 6.594 -2.805 1.00 94.00 164 LYS A O 1
ATOM 1321 N N . LEU A 1 165 ? -13.108 5.205 -4.043 1.00 92.00 165 LEU A N 1
ATOM 1322 C CA . LEU A 1 165 ? -14.198 4.258 -4.311 1.00 92.00 165 LEU A CA 1
ATOM 1323 C C . LEU A 1 165 ? -14.704 3.561 -3.036 1.00 92.00 165 LEU A C 1
ATOM 1325 O O . LEU A 1 165 ? -15.916 3.406 -2.863 1.00 92.00 165 LEU A O 1
ATOM 1329 N N . LEU A 1 166 ? -13.805 3.180 -2.124 1.00 90.88 166 LEU A N 1
ATOM 1330 C CA . LEU A 1 166 ? -14.169 2.584 -0.833 1.00 90.88 166 LEU A CA 1
ATOM 1331 C C . LEU A 1 166 ? -14.990 3.557 0.024 1.00 90.88 166 LEU A C 1
ATOM 1333 O O . LEU A 1 166 ? -16.043 3.173 0.540 1.00 90.88 166 LEU A O 1
ATOM 1337 N N . LYS A 1 167 ? -14.576 4.825 0.096 1.00 89.12 167 LYS A N 1
ATOM 1338 C CA . LYS A 1 167 ? -15.309 5.900 0.788 1.00 89.12 167 LYS A CA 1
ATOM 1339 C C . LYS A 1 167 ? -16.713 6.109 0.214 1.00 89.12 167 LYS A C 1
ATOM 1341 O O . LYS A 1 167 ? -17.695 6.181 0.953 1.00 89.12 167 LYS A O 1
ATOM 1346 N N . LEU A 1 168 ? -16.846 6.125 -1.116 1.00 87.38 168 LEU A N 1
ATOM 1347 C CA . LEU A 1 168 ? -18.150 6.249 -1.785 1.00 87.38 168 LEU A CA 1
ATOM 1348 C C . LEU A 1 168 ? -19.098 5.086 -1.452 1.00 87.38 168 LEU A C 1
ATOM 1350 O O . LEU A 1 168 ? -20.310 5.285 -1.329 1.00 87.38 168 LEU A O 1
ATOM 1354 N N . LYS A 1 169 ? -18.569 3.868 -1.288 1.00 77.25 169 LYS A N 1
ATOM 1355 C CA . LYS A 1 169 ? -19.365 2.700 -0.882 1.00 77.25 169 LYS A CA 1
ATOM 1356 C C . LYS A 1 169 ? -19.906 2.844 0.543 1.00 77.25 169 LYS A C 1
ATOM 1358 O O . LYS A 1 169 ? -21.027 2.407 0.801 1.00 77.25 169 LYS A O 1
ATOM 1363 N N . GLN A 1 170 ? -19.144 3.452 1.450 1.00 70.25 170 GLN A N 1
ATOM 1364 C CA . GLN A 1 170 ? -19.588 3.690 2.827 1.00 70.25 170 GLN A CA 1
ATOM 1365 C C . GLN A 1 170 ? -20.716 4.732 2.892 1.00 70.25 170 GLN A C 1
ATOM 1367 O O . GLN A 1 170 ? -21.715 4.498 3.568 1.00 70.25 170 GLN A O 1
ATOM 1372 N N . LEU A 1 171 ? -20.630 5.811 2.106 1.00 65.06 171 LEU A N 1
ATOM 1373 C CA . LEU A 1 171 ? -21.681 6.838 2.013 1.00 65.06 171 LEU A CA 1
ATOM 1374 C C . LEU A 1 171 ? -23.046 6.267 1.594 1.00 65.06 171 LEU A C 1
ATOM 1376 O O . LEU A 1 171 ? -24.077 6.668 2.128 1.00 65.06 171 LEU A O 1
ATOM 1380 N N . LYS A 1 172 ? -23.075 5.282 0.687 1.00 60.62 172 LYS A N 1
ATOM 1381 C CA . LYS A 1 172 ? -24.329 4.649 0.238 1.00 60.62 172 LYS A CA 1
ATOM 1382 C C . LYS A 1 172 ? -25.018 3.797 1.307 1.00 60.62 172 LYS A C 1
ATOM 1384 O O . LYS A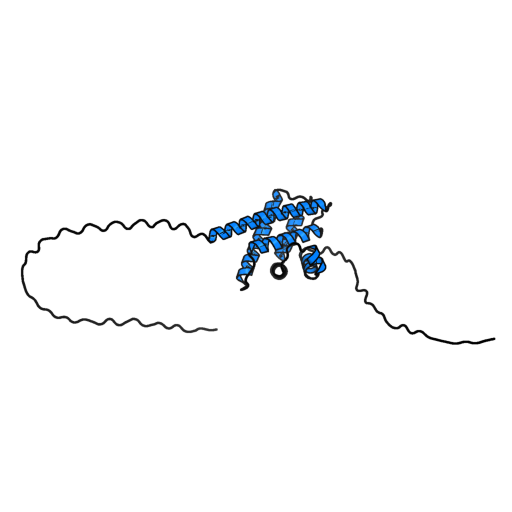 1 172 ? -26.222 3.595 1.207 1.00 60.62 172 LYS A O 1
ATOM 1389 N N . LYS A 1 173 ? -24.299 3.308 2.325 1.00 58.50 173 LYS A N 1
ATOM 1390 C CA . LYS A 1 173 ? -24.920 2.591 3.455 1.00 58.50 173 LYS A CA 1
ATOM 1391 C C . LYS A 1 173 ? -25.673 3.526 4.408 1.00 58.50 173 LYS A C 1
ATOM 1393 O O . LYS A 1 173 ? -26.514 3.053 5.161 1.00 58.50 173 LYS A O 1
ATOM 1398 N N . LEU A 1 174 ? -25.372 4.826 4.377 1.00 55.34 174 LEU A N 1
ATOM 1399 C CA . LEU A 1 174 ? -25.943 5.835 5.276 1.00 55.34 174 LEU A CA 1
ATOM 1400 C C . LEU A 1 174 ? -27.195 6.519 4.711 1.00 55.34 174 LEU A C 1
ATOM 1402 O O . LEU A 1 174 ? -27.868 7.235 5.446 1.00 55.34 174 LEU A O 1
ATOM 1406 N N . VAL A 1 175 ? -27.529 6.302 3.434 1.00 52.06 175 VAL A N 1
ATOM 1407 C CA . VAL A 1 175 ? -28.767 6.818 2.836 1.00 52.06 175 VAL A CA 1
ATOM 1408 C C . VAL A 1 175 ? -29.846 5.739 2.967 1.00 52.06 175 VAL A C 1
ATOM 1410 O O . VAL A 1 175 ? -29.789 4.752 2.226 1.00 52.06 175 VAL A O 1
ATOM 1413 N N . PRO A 1 176 ? -30.818 5.867 3.895 1.00 57.91 176 PRO A N 1
ATOM 1414 C CA . PRO A 1 176 ? -31.964 4.970 3.912 1.00 57.91 176 PRO A CA 1
ATOM 1415 C C . PRO A 1 176 ? -32.702 5.070 2.568 1.00 57.91 176 PRO A C 1
ATOM 1417 O O . PRO A 1 176 ? -32.735 6.152 1.970 1.00 57.91 176 PRO A O 1
ATOM 1420 N N . PRO A 1 177 ? -33.274 3.963 2.059 1.00 67.12 177 PRO A N 1
ATOM 1421 C CA . PRO A 1 177 ? -34.035 4.001 0.818 1.00 67.12 177 PRO A CA 1
ATOM 1422 C C . PRO A 1 177 ? -35.119 5.084 0.917 1.00 67.12 177 PRO A C 1
ATOM 1424 O O . PRO A 1 177 ? -35.704 5.248 1.993 1.00 67.12 177 PRO A O 1
ATOM 1427 N N . PRO A 1 178 ? -35.388 5.837 -0.168 1.00 65.06 178 PRO A N 1
ATOM 1428 C CA . PRO A 1 178 ? -36.446 6.834 -0.159 1.00 65.06 178 PRO A CA 1
ATOM 1429 C C . PRO A 1 178 ? -37.740 6.157 0.288 1.00 65.06 178 PRO A C 1
ATOM 1431 O O . PRO A 1 178 ? -38.173 5.174 -0.315 1.00 65.06 178 PRO A O 1
ATOM 1434 N N . ILE A 1 179 ? -38.320 6.660 1.381 1.00 65.12 179 ILE A N 1
ATOM 1435 C CA . ILE A 1 179 ? -39.620 6.217 1.877 1.00 65.12 179 ILE A CA 1
ATOM 1436 C C . ILE A 1 179 ? -40.615 6.555 0.768 1.00 65.12 179 ILE A C 1
ATOM 1438 O O . ILE A 1 179 ? -40.990 7.714 0.591 1.00 65.12 179 ILE A O 1
ATOM 1442 N N . LEU A 1 180 ? -40.987 5.556 -0.033 1.00 68.19 180 LEU A N 1
ATOM 1443 C CA . LEU A 1 180 ? -42.088 5.697 -0.974 1.00 68.19 180 LEU A CA 1
ATOM 1444 C C . LEU A 1 180 ? -43.334 6.064 -0.154 1.00 68.19 180 LEU A C 1
ATOM 1446 O O . LEU A 1 180 ? -43.567 5.427 0.880 1.00 68.19 180 LEU A O 1
ATOM 1450 N N . PRO A 1 181 ? -44.122 7.077 -0.560 1.00 69.31 181 PRO A N 1
ATOM 1451 C CA . PRO A 1 181 ? -45.361 7.397 0.131 1.00 69.31 181 PRO A CA 1
ATOM 1452 C C . PRO A 1 181 ? -46.220 6.134 0.188 1.00 69.31 181 PRO A C 1
ATOM 1454 O O . PRO A 1 181 ? -46.497 5.528 -0.850 1.00 69.31 181 PRO A O 1
ATOM 1457 N N . LEU A 1 182 ? -46.604 5.711 1.396 1.00 68.94 182 LEU A N 1
ATOM 1458 C CA . LEU A 1 182 ? -47.554 4.616 1.563 1.00 68.94 182 LEU A CA 1
ATOM 1459 C C . LEU A 1 182 ? -48.818 4.941 0.750 1.00 68.94 182 LEU A C 1
ATOM 1461 O O . LEU A 1 182 ? -49.302 6.075 0.839 1.00 68.94 182 LEU A O 1
ATOM 1465 N N . PRO A 1 183 ? -49.358 3.987 -0.034 1.00 72.50 183 PRO A N 1
ATOM 1466 C CA . PRO A 1 183 ? -50.624 4.195 -0.716 1.00 72.50 183 PRO A CA 1
ATOM 1467 C C . PRO A 1 183 ? -51.678 4.560 0.330 1.00 72.50 183 PRO A C 1
ATOM 1469 O O . PRO A 1 183 ? -51.806 3.892 1.360 1.00 72.50 183 PRO A O 1
ATOM 1472 N N . SER A 1 184 ? -52.383 5.664 0.088 1.00 75.75 184 SER A N 1
ATOM 1473 C CA . SER A 1 184 ? -53.421 6.162 0.981 1.00 75.75 184 SER A CA 1
ATOM 1474 C C . SER A 1 184 ? -54.454 5.061 1.247 1.00 75.75 184 SER A C 1
ATOM 1476 O O . SER A 1 184 ? -54.825 4.333 0.319 1.00 75.75 184 SER A O 1
ATOM 1478 N N . PRO A 1 185 ? -54.916 4.904 2.503 1.00 78.94 185 PRO A N 1
ATOM 1479 C CA . PRO A 1 185 ? -55.895 3.880 2.827 1.00 78.94 185 PRO A CA 1
ATOM 1480 C C . PRO A 1 185 ? -57.166 4.097 1.992 1.00 78.94 185 PRO A C 1
ATOM 1482 O O . PRO A 1 185 ? -57.567 5.248 1.782 1.00 78.94 185 PRO A O 1
ATOM 1485 N N . PRO A 1 186 ? -57.796 3.017 1.497 1.00 77.25 186 PRO A N 1
ATOM 1486 C CA . PRO A 1 186 ? -59.005 3.134 0.699 1.00 77.25 186 PRO A CA 1
ATOM 1487 C C . PRO A 1 186 ? -60.110 3.825 1.513 1.00 77.25 186 PRO A C 1
ATOM 1489 O O . PRO A 1 186 ? -60.202 3.614 2.728 1.00 77.25 186 PRO A O 1
ATOM 1492 N N . PRO A 1 187 ? -60.945 4.660 0.867 1.00 79.81 187 PRO A N 1
ATOM 1493 C CA . PRO A 1 187 ? -62.005 5.376 1.556 1.00 79.81 187 PRO A CA 1
ATOM 1494 C C . PRO A 1 187 ? -62.968 4.387 2.231 1.00 79.81 187 PRO A C 1
ATOM 1496 O O . PRO A 1 187 ? -63.254 3.323 1.669 1.00 79.81 187 PRO A O 1
ATOM 1499 N N . PRO A 1 188 ? -63.469 4.716 3.435 1.00 79.44 188 PRO A N 1
ATOM 1500 C CA . PRO A 1 188 ? -64.368 3.836 4.161 1.00 79.44 188 PRO A CA 1
ATOM 1501 C C . PRO A 1 188 ? -65.654 3.593 3.355 1.00 79.44 188 PRO A C 1
ATOM 1503 O O . PRO A 1 188 ? -66.142 4.508 2.681 1.00 79.44 188 PRO A O 1
ATOM 1506 N N . PRO A 1 189 ? -66.215 2.372 3.417 1.00 78.12 189 PRO A N 1
ATOM 1507 C CA . PRO A 1 189 ? -67.432 2.041 2.692 1.00 78.12 189 PRO A CA 1
ATOM 1508 C C . PRO A 1 189 ? -68.611 2.900 3.179 1.00 78.12 189 PRO A C 1
ATOM 1510 O O . PRO A 1 189 ? -68.691 3.225 4.369 1.00 78.12 189 PRO A O 1
ATOM 1513 N N . PRO A 1 190 ? -69.537 3.272 2.276 1.00 76.62 190 PRO A N 1
ATOM 1514 C CA . PRO A 1 190 ? -70.677 4.104 2.627 1.00 76.62 190 PRO A CA 1
ATOM 1515 C C . PRO A 1 190 ? -71.575 3.402 3.658 1.00 76.62 190 PRO A C 1
ATOM 1517 O O . PRO A 1 190 ? -71.753 2.180 3.598 1.00 76.62 190 PRO A O 1
ATOM 1520 N N . PRO A 1 191 ? -72.154 4.157 4.610 1.00 73.50 191 PRO A N 1
ATOM 1521 C CA . PRO A 1 191 ? -72.981 3.582 5.658 1.00 73.50 191 PRO A CA 1
ATOM 1522 C C . PRO A 1 191 ? -74.249 2.936 5.073 1.00 73.50 191 PRO A C 1
ATOM 1524 O O . PRO A 1 191 ? -74.849 3.483 4.142 1.00 73.50 191 PRO A O 1
ATOM 1527 N N . PRO A 1 192 ? -74.690 1.790 5.622 1.00 70.81 192 PRO A N 1
ATOM 1528 C CA . PRO A 1 192 ? -75.878 1.101 5.140 1.00 70.81 192 PRO A CA 1
ATOM 1529 C C . PRO A 1 192 ? -77.156 1.918 5.407 1.00 70.81 192 PRO A C 1
ATOM 1531 O O . PRO A 1 192 ? -77.244 2.638 6.409 1.00 70.81 192 PRO A O 1
ATOM 1534 N N . PRO A 1 193 ? -78.178 1.804 4.538 1.00 63.22 193 PRO A N 1
ATOM 1535 C CA . PRO A 1 193 ? -79.419 2.555 4.676 1.00 63.22 193 PRO A CA 1
ATOM 1536 C C . PRO A 1 193 ? -80.182 2.146 5.943 1.00 63.22 193 PRO A C 1
ATOM 1538 O O . PRO A 1 193 ? -80.413 0.964 6.206 1.00 63.22 193 PRO A O 1
ATOM 1541 N N . LYS A 1 194 ? -80.593 3.152 6.727 1.00 55.41 194 LYS A N 1
ATOM 1542 C CA . LYS A 1 194 ? -81.371 2.987 7.962 1.00 55.41 194 LYS A CA 1
ATOM 1543 C C . LYS A 1 194 ? -82.706 2.296 7.658 1.00 55.41 194 LYS A C 1
ATOM 1545 O O . LYS A 1 194 ? -83.582 2.887 7.028 1.00 55.41 194 LYS A O 1
ATOM 1550 N N . LYS A 1 195 ? -82.884 1.061 8.139 1.00 54.75 195 LYS A N 1
ATOM 1551 C CA . LYS A 1 195 ? -84.202 0.414 8.206 1.00 54.75 195 LYS A CA 1
ATOM 1552 C C . LYS A 1 195 ? -85.051 1.123 9.265 1.00 54.75 195 LYS A C 1
ATOM 1554 O O . LYS A 1 195 ? -84.584 1.347 10.380 1.00 54.75 195 LYS A O 1
ATOM 1559 N N . LYS A 1 196 ? -86.287 1.482 8.903 1.00 47.22 196 LYS A N 1
ATOM 1560 C CA . LYS A 1 196 ? -87.310 1.961 9.843 1.00 47.22 196 LYS A CA 1
ATOM 1561 C C . LYS A 1 196 ? -87.580 0.867 10.877 1.00 47.22 196 LYS A C 1
ATOM 1563 O O . LYS A 1 196 ? -87.892 -0.261 10.507 1.00 47.22 196 LYS A O 1
ATOM 1568 N N . ILE A 1 197 ? -87.435 1.228 12.146 1.00 44.41 197 ILE A N 1
ATOM 1569 C CA . ILE A 1 197 ? -87.820 0.417 13.298 1.00 44.41 197 ILE A CA 1
ATOM 1570 C C . ILE A 1 197 ? -89.350 0.453 13.372 1.00 44.41 197 ILE A C 1
ATOM 1572 O O . ILE A 1 197 ? -89.933 1.536 13.408 1.00 44.41 197 ILE A O 1
ATOM 1576 N N . VAL A 1 198 ? -89.977 -0.721 13.344 1.00 43.09 198 VAL A N 1
ATOM 1577 C CA . VAL A 1 198 ? -91.354 -0.930 13.802 1.00 43.09 198 VAL A CA 1
ATOM 1578 C C . VAL A 1 198 ? -91.234 -1.490 15.214 1.00 43.09 198 VAL A C 1
ATOM 1580 O O . VAL A 1 198 ? -90.509 -2.461 15.427 1.00 43.09 198 VAL A O 1
ATOM 1583 N N . GLU A 1 199 ? -91.865 -0.807 16.165 1.00 46.97 199 GLU A N 1
ATOM 1584 C CA . GLU A 1 199 ? -91.986 -1.221 17.561 1.00 46.97 199 GLU A CA 1
ATOM 1585 C C . GLU A 1 199 ? -92.815 -2.501 17.672 1.00 46.97 199 GLU A C 1
ATOM 1587 O O . GLU A 1 199 ? -93.927 -2.553 17.153 1.00 46.97 199 GLU A O 1
ATOM 1592 N N . GLU A 1 200 ? -92.325 -3.482 18.430 1.00 38.72 200 GLU A N 1
ATOM 1593 C CA . GLU A 1 200 ? -93.214 -4.352 19.197 1.00 38.72 200 GLU A CA 1
ATOM 1594 C C . GLU A 1 200 ? -92.522 -4.824 20.484 1.00 38.72 200 GLU A C 1
ATOM 1596 O O . GLU A 1 200 ? -91.399 -5.331 20.480 1.00 38.72 200 GLU A O 1
ATOM 1601 N N . ASN A 1 201 ? -93.211 -4.562 21.593 1.00 39.94 201 ASN A N 1
ATOM 1602 C CA . ASN A 1 201 ? -92.898 -4.951 22.963 1.00 39.94 201 ASN A CA 1
ATOM 1603 C C . ASN A 1 201 ? -92.899 -6.473 23.139 1.00 39.94 201 ASN A C 1
ATOM 1605 O O . ASN A 1 201 ? -93.832 -7.122 22.682 1.00 39.94 201 ASN A O 1
ATOM 1609 N N . SER A 1 202 ? -91.998 -6.992 23.980 1.00 39.62 202 SER A N 1
ATOM 1610 C CA . SER A 1 202 ? -92.389 -7.893 25.079 1.00 39.62 202 SER A CA 1
ATOM 1611 C C . SER A 1 202 ? -91.203 -8.263 25.974 1.00 39.62 202 SER A C 1
ATOM 1613 O O . SER A 1 202 ? -90.138 -8.650 25.495 1.00 39.62 202 SER A O 1
ATOM 1615 N N . ASP A 1 203 ? -91.461 -8.152 27.275 1.00 41.16 203 ASP A N 1
ATOM 1616 C CA . ASP A 1 203 ? -90.737 -8.651 28.443 1.00 41.16 203 ASP A CA 1
ATOM 1617 C C . ASP A 1 203 ? -89.913 -9.932 28.270 1.00 41.16 203 ASP A C 1
ATOM 1619 O O . ASP A 1 203 ? -90.383 -10.904 27.680 1.00 41.16 203 ASP A O 1
ATOM 1623 N N . SER A 1 204 ? -88.763 -9.987 28.959 1.00 43.47 204 SER A N 1
ATOM 1624 C CA . SER A 1 204 ? -88.388 -11.100 29.854 1.00 43.47 204 SER A CA 1
ATOM 1625 C C . SER A 1 204 ? -87.041 -10.850 30.543 1.00 43.47 204 SER A C 1
ATOM 1627 O O . SER A 1 204 ? -85.985 -10.829 29.916 1.00 43.47 204 SER A O 1
ATOM 1629 N N . ASN A 1 205 ? -87.090 -10.745 31.871 1.00 42.47 205 ASN A N 1
ATOM 1630 C CA . ASN A 1 205 ? -85.960 -10.800 32.800 1.00 42.47 205 ASN A CA 1
ATOM 1631 C C . ASN A 1 205 ? -85.057 -12.030 32.587 1.00 42.47 205 ASN A C 1
ATOM 1633 O O . ASN A 1 205 ? -85.564 -13.151 32.533 1.00 42.47 205 ASN A O 1
ATOM 1637 N N . LYS A 1 206 ? -83.727 -11.851 32.666 1.00 46.44 206 LYS A N 1
ATOM 1638 C CA . LYS A 1 206 ? -82.832 -12.817 33.334 1.00 46.44 206 LYS A CA 1
ATOM 1639 C C . LYS A 1 206 ? -81.468 -12.219 33.700 1.00 46.44 206 LYS A C 1
ATOM 1641 O O . LYS A 1 206 ? -80.708 -11.757 32.859 1.00 46.44 206 LYS A O 1
ATOM 1646 N N . VAL A 1 207 ? -81.203 -12.281 35.001 1.00 48.16 207 VAL A N 1
ATOM 1647 C CA . VAL A 1 207 ? -79.958 -11.997 35.723 1.00 48.16 207 VAL A CA 1
ATOM 1648 C C . VAL A 1 207 ? -78.885 -13.027 35.358 1.00 48.16 207 VAL A C 1
ATOM 1650 O O . VAL A 1 207 ? -79.178 -14.215 35.433 1.00 48.16 207 VAL A O 1
ATOM 1653 N N . PHE A 1 208 ? -77.650 -12.601 35.062 1.00 43.53 208 PHE A N 1
ATOM 1654 C CA . PHE A 1 208 ? -76.439 -13.417 35.253 1.00 43.53 208 PHE A CA 1
ATOM 1655 C C . PHE A 1 208 ? -75.203 -12.524 35.472 1.00 43.53 208 PHE A C 1
ATOM 1657 O O . PHE A 1 208 ? -74.862 -11.689 34.637 1.00 43.53 208 PHE A O 1
ATOM 1664 N N . SER A 1 209 ? -74.559 -12.710 36.625 1.00 52.75 209 SER A N 1
ATOM 1665 C CA . SER A 1 209 ? -73.299 -12.082 37.053 1.00 52.75 209 SER A CA 1
ATOM 1666 C C . SER A 1 209 ? -72.068 -12.841 36.502 1.00 52.75 209 SER A C 1
ATOM 1668 O O . SER A 1 209 ? -72.218 -13.973 36.037 1.00 52.75 209 SER A O 1
ATOM 1670 N N . PRO A 1 210 ? -70.851 -12.251 36.536 1.00 57.19 210 PRO A N 1
ATOM 1671 C CA . PRO A 1 210 ? -69.735 -12.604 35.652 1.00 57.19 210 PRO A CA 1
ATOM 1672 C C . PRO A 1 210 ? -68.720 -13.569 36.294 1.00 57.19 210 PRO A C 1
ATOM 1674 O O . PRO A 1 210 ? -68.665 -13.663 37.522 1.00 57.19 210 PRO A O 1
ATOM 1677 N N . PRO A 1 211 ? -67.815 -14.187 35.509 1.00 55.59 211 PRO A N 1
ATOM 1678 C CA . PRO A 1 211 ? -66.568 -14.718 36.040 1.00 55.59 211 PRO A CA 1
ATOM 1679 C C . PRO A 1 211 ? -65.354 -13.846 35.697 1.00 55.59 211 PRO A C 1
ATOM 1681 O O . PRO A 1 211 ? -65.159 -13.355 34.587 1.00 55.59 211 PRO A O 1
ATOM 1684 N N . ILE A 1 212 ? -64.538 -13.716 36.733 1.00 51.31 212 ILE A N 1
ATOM 1685 C CA . ILE A 1 212 ? -63.279 -12.997 36.885 1.00 51.31 212 ILE A CA 1
ATOM 1686 C C . ILE A 1 212 ? -62.163 -13.689 36.087 1.00 51.31 212 ILE A C 1
ATOM 1688 O O . ILE A 1 212 ? -61.974 -14.899 36.198 1.00 51.31 212 ILE A O 1
ATOM 1692 N N . VAL A 1 213 ? -61.390 -12.913 35.324 1.00 68.31 213 VAL A N 1
ATOM 1693 C CA . VAL A 1 213 ? -60.176 -13.369 34.624 1.00 68.31 213 VAL A CA 1
ATOM 1694 C C . VAL A 1 213 ? -58.953 -13.123 35.522 1.00 68.31 213 VAL A C 1
ATOM 1696 O O . VAL A 1 213 ? -58.725 -11.974 35.904 1.00 68.31 213 VAL A O 1
ATOM 1699 N N . PRO A 1 214 ? -58.144 -14.142 35.871 1.00 68.25 214 PRO A N 1
ATOM 1700 C CA . PRO A 1 214 ? -56.884 -13.931 36.582 1.00 68.25 214 PRO A CA 1
ATOM 1701 C C . PRO A 1 214 ? -55.732 -13.549 35.623 1.00 68.25 214 PRO A C 1
ATOM 1703 O O . PRO A 1 214 ? -55.668 -14.064 34.505 1.00 68.25 214 PRO A O 1
ATOM 1706 N N . PRO A 1 215 ? -54.788 -12.682 36.043 1.00 66.69 215 PRO A N 1
ATOM 1707 C CA . PRO A 1 215 ? -53.660 -12.263 35.210 1.00 66.69 215 PRO A CA 1
ATOM 1708 C C . PRO A 1 215 ? -52.544 -13.328 35.136 1.00 66.69 215 PRO A C 1
ATOM 1710 O O . PRO A 1 215 ? -52.269 -14.005 36.134 1.00 66.69 215 PRO A O 1
ATOM 1713 N N . PRO A 1 216 ? -51.844 -13.469 33.992 1.00 62.25 216 PRO A N 1
ATOM 1714 C CA . PRO A 1 216 ? -50.718 -14.387 33.864 1.00 62.25 216 PRO A CA 1
ATOM 1715 C C . PRO A 1 216 ? -49.442 -13.879 34.558 1.00 62.25 216 PRO A C 1
ATOM 1717 O O . PRO A 1 216 ? -49.144 -12.686 34.625 1.00 62.25 216 PRO A O 1
ATOM 1720 N N . LYS A 1 217 ? -48.703 -14.854 35.097 1.00 52.72 217 LYS A N 1
ATOM 1721 C CA . LYS A 1 217 ? -47.543 -14.740 35.987 1.00 52.72 217 LYS A CA 1
ATOM 1722 C C . LYS A 1 217 ? -46.295 -14.214 35.265 1.00 52.72 217 LYS A C 1
ATOM 1724 O O . LYS A 1 217 ? -45.983 -14.638 34.158 1.00 52.72 217 LYS A O 1
ATOM 1729 N N . LYS A 1 218 ? -45.542 -13.352 35.956 1.00 51.16 218 LYS A N 1
ATOM 1730 C CA . LYS A 1 218 ? -44.192 -12.902 35.583 1.00 51.16 218 LYS A CA 1
ATOM 1731 C C . LYS A 1 218 ? -43.213 -14.082 35.663 1.00 51.16 218 LYS A C 1
ATOM 1733 O O . LYS A 1 218 ? -43.066 -14.669 36.733 1.00 51.16 218 LYS A O 1
ATOM 1738 N N . SER A 1 219 ? -42.535 -14.409 34.566 1.00 55.47 219 SER A N 1
ATOM 1739 C CA . SER A 1 219 ? -41.411 -15.350 34.550 1.00 55.47 219 SER A CA 1
ATOM 1740 C C . SER A 1 219 ? -40.100 -14.609 34.812 1.00 55.47 219 SER A C 1
ATOM 1742 O O . SER A 1 219 ? -39.688 -13.756 34.029 1.00 55.47 219 SER A O 1
ATOM 1744 N N . CYS A 1 220 ? -39.474 -14.948 35.933 1.00 41.50 220 CYS A N 1
ATOM 1745 C CA . CYS A 1 220 ? -38.130 -14.562 36.337 1.00 41.50 220 CYS A CA 1
ATOM 1746 C C . CYS A 1 220 ? -37.145 -15.586 35.747 1.00 41.50 220 CYS A C 1
ATOM 1748 O O . CYS A 1 220 ? -37.376 -16.782 35.906 1.00 41.50 220 CYS A O 1
ATOM 1750 N N . TRP A 1 221 ? -36.086 -15.142 35.068 1.00 47.03 221 TRP A N 1
ATOM 1751 C CA . TRP A 1 221 ? -34.931 -15.982 34.737 1.00 47.03 221 TRP A CA 1
ATOM 1752 C C . TRP A 1 221 ? -33.675 -15.250 35.202 1.00 47.03 221 TRP A C 1
ATOM 1754 O O . TRP A 1 221 ? -33.254 -14.260 34.608 1.0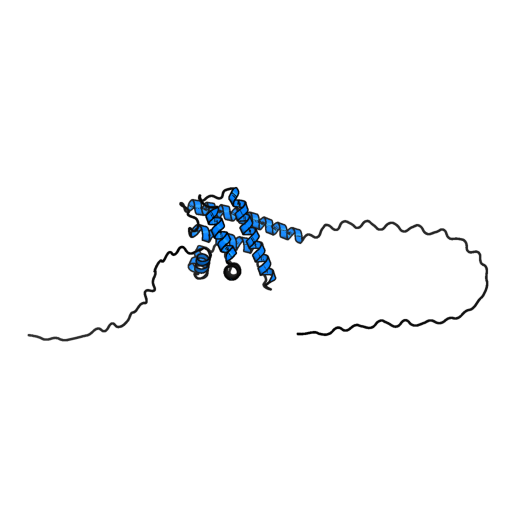0 47.03 221 TRP A O 1
ATOM 1764 N N . THR A 1 222 ? -33.125 -15.731 36.311 1.00 52.41 222 THR A N 1
ATOM 1765 C CA . THR A 1 222 ? -31.786 -15.434 36.814 1.00 52.41 222 THR A CA 1
ATOM 1766 C C . THR A 1 222 ? -30.857 -16.601 36.491 1.00 52.41 222 THR A C 1
ATOM 1768 O O . THR A 1 222 ? -31.253 -17.750 36.642 1.00 52.41 222 THR A O 1
ATOM 1771 N N . CYS A 1 223 ? -29.618 -16.243 36.140 1.00 41.84 223 CYS A N 1
ATOM 1772 C CA . CYS A 1 223 ? -28.354 -16.972 36.300 1.00 41.84 223 CYS A CA 1
ATOM 1773 C C . CYS A 1 223 ? -28.174 -18.373 35.693 1.00 41.84 223 CYS A C 1
ATOM 1775 O O . CYS A 1 223 ? -28.772 -19.338 36.144 1.00 41.84 223 CYS A O 1
ATOM 1777 N N . CYS A 1 224 ? -27.134 -18.489 34.860 1.00 45.09 224 CYS A N 1
ATOM 1778 C CA . CYS A 1 224 ? -26.093 -19.503 35.045 1.00 45.09 224 CYS A CA 1
ATOM 1779 C C . CYS A 1 224 ? -24.739 -18.911 34.619 1.00 45.09 224 CYS A C 1
ATOM 1781 O O . CYS A 1 224 ? -24.542 -18.578 33.453 1.00 45.09 224 CYS A O 1
ATOM 1783 N N . CYS A 1 225 ? -23.854 -18.746 35.602 1.00 46.81 225 CYS A N 1
ATOM 1784 C CA . CYS A 1 225 ? -22.409 -18.701 35.418 1.00 46.81 225 CYS A CA 1
ATOM 1785 C C . CYS A 1 225 ? -21.895 -20.144 35.420 1.00 46.81 225 CYS A C 1
ATOM 1787 O O . CYS A 1 225 ? -22.312 -20.905 36.293 1.00 46.81 225 CYS A O 1
ATOM 1789 N N . GLU A 1 226 ? -20.961 -20.455 34.528 1.00 49.62 226 GLU A N 1
ATOM 1790 C CA . GLU A 1 226 ? -19.818 -21.353 34.750 1.00 49.62 226 GLU A CA 1
ATOM 1791 C C . GLU A 1 226 ? -18.611 -20.756 34.022 1.00 49.62 226 GLU A C 1
ATOM 1793 O O . GLU A 1 226 ? -18.815 -20.203 32.914 1.00 49.62 226 GLU A O 1
#